Protein AF-A0A1Y2GVG6-F1 (afdb_monomer_lite)

Sequence (374 aa):
MGSELQEYDFSNELLPELIAESDQEDFDLSYYDPFLGNLCATGRFVDLPVIITPEGDRGTDVGITLIARKQLSSSSSFQQHPQPPYRMIRPRSSLMSFLSPICQVATPSTTSRMGPPDEQFLVRTRESVAILAPKKDVPTEIYRVEPDYISKMAQISTRPSNCTDVTIHAAMSPYTPNTYAFMGDRGRIALWTPTILSSGRTFDDLDDYSMVLYDSDDEGEYSTMLTGSTDSSSKVTIIRDADPTFSSDATTQDHDPWQSCTWGAHPSQLITASRKSLDLVDFRVERKATQTYLFTPRIGETIRAIQEDQALQLAPFQTYIATSHQVACIDQRYAKRPLISWAHQMDRFMPCGIKAMDLVSEGKNYCKIFLSFL

InterPro domains:
  IPR038801 TATA box-binding protein-associated factor RNA polymerase I subunit C [PTHR15319] (48-348)

Foldseek 3Di:
DDDDDDDDDPPPDPPPPVPPPDPDDPPVPQDDDLLADAQWDWDDDLNWIWIWHQDDPQSFFIWIKTWDQQPPPPDPDDDVDPDPRTDIDTQPDGQDGHPAHWRDKDAQLQPVPDDDRQQWIWTDGQVKIWIKHFQPPDDSPCPPDDSVRSNRIDGQDIDDPPPPFGFSEKEAQNPDPQWMWTAGLLRWIKIWRAPRPPDPPRCVVVVVPDPPPPPPDDDDDDDDPPPDDPDDDTDMDTQADRDPVPDPPPVPPPRDSNKYWYAALDSQWIWIDDQAFTWIFGRPDPDHTDIATQEGDDVLKTWQEKDQPSADSPQRQWIWTDILFWIFITGVVDGHDTPDIDTDPHHSSWRWYKDWHWDQDPNDIDIDIDIHTD

Structure (mmCIF, N/CA/C/O backbone):
data_AF-A0A1Y2GVG6-F1
#
_entry.id   AF-A0A1Y2GVG6-F1
#
loop_
_atom_site.group_PDB
_atom_site.id
_atom_site.type_symbol
_atom_site.label_atom_id
_atom_site.label_alt_id
_atom_site.label_comp_id
_atom_site.label_asym_id
_atom_site.label_entity_id
_atom_site.label_seq_id
_atom_site.pdbx_PDB_ins_code
_atom_site.Cartn_x
_atom_site.Cartn_y
_atom_site.Cartn_z
_atom_site.occupancy
_atom_site.B_iso_or_equiv
_atom_site.auth_seq_id
_atom_site.auth_comp_id
_atom_site.auth_asym_id
_atom_site.auth_atom_id
_atom_site.pdbx_PDB_model_num
ATOM 1 N N . MET A 1 1 ? -38.888 -25.426 -11.935 1.00 38.78 1 MET A N 1
ATOM 2 C CA . MET A 1 1 ? -39.178 -23.998 -11.705 1.00 38.78 1 MET A CA 1
ATOM 3 C C . MET A 1 1 ? -37.869 -23.370 -11.273 1.00 38.78 1 MET A C 1
ATOM 5 O O . MET A 1 1 ? -37.454 -23.594 -10.146 1.00 38.78 1 MET A O 1
ATOM 9 N N . GLY A 1 2 ? -37.144 -22.777 -12.222 1.00 33.00 2 GLY A N 1
ATOM 10 C CA . GLY A 1 2 ? -35.835 -22.177 -11.971 1.00 33.00 2 GLY A CA 1
ATOM 11 C C . GLY A 1 2 ? -36.022 -20.770 -11.425 1.00 33.00 2 GLY A C 1
ATOM 12 O O . GLY A 1 2 ? -36.696 -19.965 -12.057 1.00 33.00 2 GLY A O 1
ATOM 13 N N . SER A 1 3 ? -35.485 -20.506 -10.239 1.00 32.56 3 SER A N 1
ATOM 14 C CA . SER A 1 3 ? -35.394 -19.161 -9.681 1.00 32.56 3 SER A CA 1
ATOM 15 C C . SER A 1 3 ? -34.181 -18.466 -10.295 1.00 32.56 3 SER A C 1
ATOM 17 O O . SER A 1 3 ? -33.046 -18.840 -9.995 1.00 32.56 3 SER A O 1
ATOM 19 N N . GLU A 1 4 ? -34.422 -17.492 -11.168 1.00 32.59 4 GLU A N 1
ATOM 20 C CA . GLU A 1 4 ? -33.401 -16.546 -11.616 1.00 32.59 4 GLU A CA 1
ATOM 21 C C . GLU A 1 4 ? -32.926 -15.722 -10.413 1.00 32.59 4 GLU A C 1
ATOM 23 O O . GLU A 1 4 ? -33.711 -15.042 -9.751 1.00 32.59 4 GLU A O 1
ATOM 28 N N . LEU A 1 5 ? -31.635 -15.823 -10.102 1.00 31.42 5 LEU A N 1
ATOM 29 C CA . LEU A 1 5 ? -30.952 -14.907 -9.197 1.00 31.42 5 LEU A CA 1
ATOM 30 C C . LEU A 1 5 ? -30.752 -13.591 -9.955 1.00 31.42 5 LEU A C 1
ATOM 32 O O . LEU A 1 5 ? -29.920 -13.519 -10.854 1.00 31.42 5 LEU A O 1
ATOM 36 N N . GLN A 1 6 ? -31.529 -12.565 -9.609 1.00 30.42 6 GLN A N 1
ATOM 37 C CA . GLN A 1 6 ? -31.243 -11.193 -10.025 1.00 30.42 6 GLN A CA 1
ATOM 38 C C . GLN A 1 6 ? -29.985 -10.711 -9.291 1.00 30.42 6 GLN A C 1
ATOM 40 O O . GLN A 1 6 ? -30.012 -10.489 -8.079 1.00 30.42 6 GLN A O 1
ATOM 45 N N . GLU A 1 7 ? -28.879 -10.563 -10.022 1.00 31.97 7 GLU A N 1
ATOM 46 C CA . GLU A 1 7 ? -27.738 -9.763 -9.577 1.00 31.97 7 GLU A CA 1
ATOM 47 C C . GLU A 1 7 ? -28.185 -8.295 -9.521 1.00 31.97 7 GLU A C 1
ATOM 49 O O . GLU A 1 7 ? -28.520 -7.693 -10.539 1.00 31.97 7 GLU A O 1
ATOM 54 N N . TYR A 1 8 ? -28.249 -7.737 -8.311 1.00 35.12 8 TYR A N 1
ATOM 55 C CA . TYR A 1 8 ? -28.462 -6.307 -8.102 1.00 35.12 8 TYR A CA 1
ATOM 56 C C . TYR A 1 8 ? -27.126 -5.586 -8.284 1.00 35.12 8 TYR A C 1
ATOM 58 O O . TYR A 1 8 ? -26.219 -5.728 -7.460 1.00 35.12 8 TYR A O 1
ATOM 66 N N . ASP A 1 9 ? -27.014 -4.833 -9.374 1.00 35.97 9 ASP A N 1
ATOM 67 C CA . ASP A 1 9 ? -25.847 -4.023 -9.698 1.00 35.97 9 ASP A CA 1
ATOM 68 C C . ASP A 1 9 ? -25.916 -2.677 -8.957 1.00 35.97 9 ASP A C 1
ATOM 70 O O . ASP A 1 9 ? -26.657 -1.771 -9.333 1.00 35.97 9 ASP A O 1
ATOM 74 N N . PHE A 1 10 ? -25.184 -2.565 -7.846 1.00 38.91 10 PHE A N 1
ATOM 75 C CA . PHE A 1 10 ? -25.147 -1.362 -7.005 1.00 38.91 10 PHE A CA 1
ATOM 76 C C . PHE A 1 10 ? -24.239 -0.248 -7.562 1.00 38.91 10 PHE A C 1
ATOM 78 O O . PHE A 1 10 ? -24.146 0.810 -6.940 1.00 38.91 10 PHE A O 1
ATOM 85 N N . SER A 1 11 ? -23.548 -0.444 -8.694 1.00 42.25 11 SER A N 1
ATOM 86 C CA . SER A 1 11 ? -22.524 0.511 -9.148 1.00 42.25 11 SER A CA 1
ATOM 87 C C . SER A 1 11 ? -23.049 1.733 -9.906 1.00 42.25 11 SER A C 1
ATOM 89 O O . SER A 1 11 ? -22.262 2.641 -10.155 1.00 42.25 11 SER A O 1
ATOM 91 N N . ASN A 1 12 ? -24.337 1.797 -10.262 1.00 38.72 12 ASN A N 1
ATOM 92 C CA . ASN A 1 12 ? -24.827 2.815 -11.205 1.00 38.72 12 ASN A CA 1
ATOM 93 C C . ASN A 1 12 ? -25.691 3.943 -10.613 1.00 38.72 12 ASN A C 1
ATOM 95 O O . ASN A 1 12 ? -25.901 4.933 -11.306 1.00 38.72 12 ASN A O 1
ATOM 99 N N . GLU A 1 13 ? -26.171 3.858 -9.368 1.00 39.56 13 GLU A N 1
ATOM 100 C CA . GLU A 1 13 ? -27.186 4.818 -8.876 1.00 39.56 13 GLU A CA 1
ATOM 101 C C . GLU A 1 13 ? -26.689 5.883 -7.880 1.00 39.56 13 GLU A C 1
ATOM 103 O O . GLU A 1 13 ? -27.443 6.798 -7.574 1.00 39.56 13 GLU A O 1
ATOM 108 N N . LEU A 1 14 ? -25.441 5.837 -7.391 1.00 40.62 14 LEU A N 1
ATOM 109 C CA . LEU A 1 14 ? -24.967 6.770 -6.341 1.00 40.62 14 LEU A CA 1
ATOM 110 C C . LEU A 1 14 ? -23.803 7.695 -6.737 1.00 40.62 14 LEU A C 1
ATOM 112 O O . LEU A 1 14 ? -23.354 8.488 -5.915 1.00 40.62 14 LEU A O 1
ATOM 116 N N . LEU A 1 15 ? -23.310 7.613 -7.972 1.00 40.94 15 LEU A N 1
ATOM 117 C CA . LEU A 1 15 ? -22.188 8.427 -8.464 1.00 40.94 15 LEU A CA 1
ATOM 118 C C . LEU A 1 15 ? -22.552 9.652 -9.335 1.00 40.94 15 LEU A C 1
ATOM 120 O O . LEU A 1 15 ? -21.752 10.586 -9.330 1.00 40.94 15 LEU A O 1
ATOM 124 N N . PRO A 1 16 ? -23.700 9.743 -10.045 1.00 38.03 16 PRO A N 1
ATOM 125 C CA . PRO A 1 16 ? -23.923 10.880 -10.949 1.00 38.03 16 PRO A CA 1
ATOM 126 C C . PRO A 1 16 ? -24.260 12.215 -10.266 1.00 38.03 16 PRO A C 1
ATOM 128 O O . PRO A 1 16 ? -24.033 13.264 -10.861 1.00 38.03 16 PRO A O 1
ATOM 131 N N . GLU A 1 17 ? -24.803 12.214 -9.044 1.00 36.62 17 GLU A N 1
ATOM 132 C CA . GLU A 1 17 ? -25.329 13.450 -8.431 1.00 36.62 17 GLU A CA 1
ATOM 133 C C . GLU A 1 17 ? -24.267 14.316 -7.735 1.00 36.62 17 GLU A C 1
ATOM 135 O O . GLU A 1 17 ? -24.494 15.502 -7.532 1.00 36.62 17 GLU A O 1
ATOM 140 N N . LEU A 1 18 ? -23.076 13.783 -7.443 1.00 41.62 18 LEU A N 1
ATOM 141 C CA . LEU A 1 18 ? -21.978 14.561 -6.840 1.00 41.62 18 LEU A CA 1
ATOM 142 C C . LEU A 1 18 ? -21.190 15.414 -7.851 1.00 41.62 18 LEU A C 1
ATOM 144 O O . LEU A 1 18 ? -20.361 16.219 -7.444 1.00 41.62 18 LEU A O 1
ATOM 148 N N . ILE A 1 19 ? -21.436 15.244 -9.154 1.00 45.59 19 ILE A N 1
ATOM 149 C CA . ILE A 1 19 ? -20.670 15.901 -10.231 1.00 45.59 19 ILE A CA 1
ATOM 150 C C . ILE A 1 19 ? -21.480 17.035 -10.894 1.00 45.59 19 ILE A C 1
ATOM 152 O O . ILE A 1 19 ? -20.934 17.843 -11.638 1.00 45.59 19 ILE A O 1
ATOM 156 N N . ALA A 1 20 ? -22.786 17.131 -10.630 1.00 42.53 20 ALA A N 1
ATOM 157 C CA . ALA A 1 20 ? -23.684 17.964 -11.429 1.00 42.53 20 ALA A CA 1
ATOM 158 C C . ALA A 1 20 ? -23.773 19.452 -11.023 1.00 42.53 20 ALA A C 1
ATOM 160 O O . ALA A 1 20 ? -24.366 20.219 -11.776 1.00 42.53 20 ALA A O 1
ATOM 161 N N . GLU A 1 21 ? -23.205 19.883 -9.890 1.00 40.84 21 GLU A N 1
ATOM 162 C CA . GLU A 1 21 ? -23.437 21.248 -9.366 1.00 40.84 21 GLU A CA 1
ATOM 163 C C . GLU A 1 21 ? -22.173 22.055 -9.014 1.00 40.84 21 GLU A C 1
ATOM 165 O O . GLU A 1 21 ? -22.282 23.133 -8.434 1.00 40.84 21 GLU A O 1
ATOM 170 N N . SER A 1 22 ? -20.971 21.605 -9.390 1.00 40.88 22 SER A N 1
ATOM 171 C CA . SER A 1 22 ? -19.781 22.462 -9.295 1.00 40.88 22 SER A CA 1
ATOM 172 C C . SER A 1 22 ? -19.598 23.258 -10.587 1.00 40.88 22 SER A C 1
ATOM 174 O O . SER A 1 22 ? -19.246 22.690 -11.624 1.00 40.88 22 SER A O 1
ATOM 176 N N . ASP A 1 23 ? -19.837 24.568 -10.526 1.00 43.12 23 ASP A N 1
ATOM 177 C CA . ASP A 1 23 ? -19.546 25.500 -11.613 1.00 43.12 23 ASP A CA 1
ATOM 178 C C . ASP A 1 23 ? -18.099 25.319 -12.113 1.00 43.12 23 ASP A C 1
ATOM 180 O O . ASP A 1 23 ? -17.132 25.450 -11.367 1.00 43.12 23 ASP A O 1
ATOM 184 N N . GLN A 1 24 ? -18.011 24.968 -13.397 1.00 45.19 24 GLN A N 1
ATOM 185 C CA . GLN A 1 24 ? -16.853 24.822 -14.282 1.00 45.19 24 GLN A CA 1
ATOM 186 C C . GLN A 1 24 ? -15.631 25.703 -13.945 1.00 45.19 24 GLN A C 1
ATOM 188 O O . GLN A 1 24 ? -15.413 26.751 -14.552 1.00 45.19 24 GLN A O 1
ATOM 193 N N . GLU A 1 25 ? -14.747 25.211 -13.082 1.00 46.72 25 GLU A N 1
ATOM 194 C CA . GLU A 1 25 ? -13.318 25.256 -13.393 1.00 46.72 25 GLU A CA 1
ATOM 195 C C . GLU A 1 25 ? -13.016 23.999 -14.211 1.00 46.72 25 GLU A C 1
ATOM 197 O O . GLU A 1 25 ? -13.481 22.914 -13.856 1.00 46.72 25 GLU A O 1
ATOM 202 N N . ASP A 1 26 ? -12.310 24.146 -15.336 1.00 45.06 26 ASP A N 1
ATOM 203 C CA . ASP A 1 26 ? -11.861 23.046 -16.194 1.00 45.06 26 ASP A CA 1
ATOM 204 C C . ASP A 1 26 ? -11.001 22.072 -15.370 1.00 45.06 26 ASP A C 1
ATOM 206 O O . ASP A 1 26 ? -9.771 22.151 -15.354 1.00 45.06 26 ASP A O 1
ATOM 210 N N . PHE A 1 27 ? -11.644 21.153 -14.647 1.00 47.94 27 PHE A N 1
ATOM 211 C CA . PHE A 1 27 ? -10.975 20.006 -14.067 1.00 47.94 27 PHE A CA 1
ATOM 212 C C . PHE A 1 27 ? -10.395 19.243 -15.245 1.00 47.94 27 PHE A C 1
ATOM 214 O O . PHE A 1 27 ? -11.125 18.686 -16.067 1.00 47.94 27 PHE A O 1
ATOM 221 N N . ASP A 1 28 ? -9.071 19.273 -15.351 1.00 49.34 28 ASP A N 1
ATOM 222 C CA . ASP A 1 28 ? -8.348 18.529 -16.359 1.00 49.34 28 ASP A CA 1
ATOM 223 C C . ASP A 1 28 ? -8.524 17.034 -16.064 1.00 49.34 28 ASP A C 1
ATOM 225 O O . ASP A 1 28 ? -7.720 16.403 -15.377 1.00 49.34 28 ASP A O 1
ATOM 229 N N . LEU A 1 29 ? -9.615 16.461 -16.584 1.00 52.72 29 LEU A N 1
ATOM 230 C CA . LEU A 1 29 ? -9.950 15.036 -16.518 1.00 52.72 29 LEU A CA 1
ATOM 231 C C . LEU A 1 29 ? -8.842 14.154 -17.126 1.00 52.72 29 LEU A C 1
ATOM 233 O O . LEU A 1 29 ? -8.931 12.930 -17.070 1.00 52.72 29 LEU A O 1
ATOM 237 N N . SER A 1 30 ? -7.802 14.750 -17.721 1.00 57.75 30 SER A N 1
ATOM 238 C CA . SER A 1 30 ? -6.638 14.039 -18.235 1.00 57.75 30 SER A CA 1
ATOM 239 C C . SER A 1 30 ? -5.553 13.761 -17.186 1.00 57.75 30 SER A C 1
ATOM 241 O O . SER A 1 30 ? -4.649 12.965 -17.462 1.00 57.75 30 SER A O 1
ATOM 243 N N . TYR A 1 31 ? -5.631 14.350 -15.984 1.00 70.25 31 TYR A N 1
ATOM 244 C CA . TYR A 1 31 ? -4.566 14.236 -14.986 1.00 70.25 31 TYR A CA 1
ATOM 245 C C . TYR A 1 31 ? -4.883 13.239 -13.860 1.00 70.25 31 TYR A C 1
ATOM 247 O O . TYR A 1 31 ? -5.620 13.520 -12.918 1.00 70.25 31 TYR A O 1
ATOM 255 N N . TYR A 1 32 ? -4.257 12.062 -13.929 1.00 75.94 32 TYR A N 1
ATOM 256 C CA . TYR A 1 32 ? -4.204 11.109 -12.818 1.00 75.94 32 TYR A CA 1
ATOM 257 C C . TYR A 1 32 ? -3.164 11.560 -11.785 1.00 75.94 32 TYR A C 1
ATOM 259 O O . TYR A 1 32 ? -1.995 11.719 -12.137 1.00 75.94 32 TYR A O 1
ATOM 267 N N . ASP A 1 33 ? -3.563 11.702 -10.516 1.00 82.94 33 ASP A N 1
ATOM 268 C CA . ASP A 1 33 ? -2.633 11.978 -9.418 1.00 82.94 33 ASP A CA 1
ATOM 269 C C . ASP A 1 33 ? -2.013 10.665 -8.879 1.00 82.94 33 ASP A C 1
ATOM 271 O O . ASP A 1 33 ? -2.676 9.908 -8.163 1.00 82.94 33 ASP A O 1
ATOM 275 N N . PRO A 1 34 ? -0.728 10.383 -9.166 1.00 75.94 34 PRO A N 1
ATOM 276 C CA . PRO A 1 34 ? -0.035 9.176 -8.709 1.00 75.94 34 PRO A CA 1
ATOM 277 C C . PRO A 1 34 ? 0.204 9.144 -7.194 1.00 75.94 34 PRO A C 1
ATOM 279 O O . PRO A 1 34 ? 0.596 8.103 -6.664 1.00 75.94 34 PRO A O 1
ATOM 282 N N . PHE A 1 35 ? -0.009 10.264 -6.498 1.00 84.00 35 PHE A N 1
ATOM 283 C CA . PHE A 1 35 ? 0.061 10.350 -5.046 1.00 84.00 35 PHE A CA 1
ATOM 284 C C . PHE A 1 35 ? -1.248 9.940 -4.376 1.00 84.00 35 PHE A C 1
ATOM 286 O O . PHE A 1 35 ? -1.257 9.834 -3.150 1.00 84.00 35 PHE A O 1
ATOM 293 N N . LEU A 1 36 ? -2.334 9.697 -5.117 1.00 88.06 36 LEU A N 1
ATOM 294 C CA . LEU A 1 36 ? -3.570 9.149 -4.564 1.00 88.06 36 LEU A CA 1
ATOM 295 C C . LEU A 1 36 ? -3.494 7.618 -4.514 1.00 88.06 36 LEU A C 1
ATOM 297 O O . LEU A 1 36 ? -3.334 6.931 -5.522 1.00 88.06 36 LEU A O 1
ATOM 301 N N . GLY A 1 37 ? -3.595 7.082 -3.301 1.00 87.38 37 GLY A N 1
ATOM 302 C CA . GLY A 1 37 ? -3.792 5.664 -3.032 1.00 87.38 37 GLY A CA 1
ATOM 303 C C . GLY A 1 37 ? -5.271 5.334 -2.826 1.00 87.38 37 GLY A C 1
ATOM 304 O O . GLY A 1 37 ? -6.165 6.071 -3.235 1.00 87.38 37 GLY A O 1
ATOM 305 N N . ASN A 1 38 ? -5.543 4.219 -2.146 1.00 89.06 38 ASN A N 1
ATOM 306 C CA . ASN A 1 38 ? -6.912 3.852 -1.789 1.00 89.06 38 ASN A CA 1
ATOM 307 C C . ASN A 1 38 ? -7.476 4.868 -0.797 1.00 89.06 38 ASN A C 1
ATOM 309 O O . ASN A 1 38 ? -6.987 4.951 0.323 1.00 89.06 38 ASN A O 1
ATOM 313 N N . LEU A 1 39 ? -8.502 5.619 -1.186 1.00 92.25 39 LEU A N 1
ATOM 314 C CA . LEU A 1 39 ? -9.173 6.551 -0.278 1.00 92.25 39 LEU A CA 1
ATOM 315 C C . LEU A 1 39 ? -10.133 5.830 0.672 1.00 92.25 39 LEU A C 1
ATOM 317 O O . LEU A 1 39 ? -10.385 6.304 1.764 1.00 92.25 39 LEU A O 1
ATOM 321 N N . CYS A 1 40 ? -10.629 4.654 0.303 1.00 91.62 40 CYS A N 1
ATOM 322 C CA . CYS A 1 40 ? -11.522 3.874 1.146 1.00 91.62 40 CYS A CA 1
ATOM 323 C C . CYS A 1 40 ? -10.827 2.612 1.652 1.00 91.62 40 CYS A C 1
ATOM 325 O O . CYS A 1 40 ? -10.186 1.892 0.880 1.00 91.62 40 CYS A O 1
ATOM 327 N N . ALA A 1 41 ? -11.002 2.311 2.936 1.00 89.31 41 ALA A N 1
ATOM 328 C CA . ALA A 1 41 ? -10.571 1.049 3.512 1.00 89.31 41 ALA A CA 1
ATOM 329 C C . ALA A 1 41 ? -11.680 0.424 4.358 1.00 89.31 41 ALA A C 1
ATOM 331 O O . ALA A 1 41 ? -12.430 1.106 5.056 1.00 89.31 41 ALA A O 1
ATOM 332 N N . THR A 1 42 ? -11.759 -0.902 4.316 1.00 86.88 42 THR A N 1
ATOM 333 C CA . THR A 1 42 ? -12.629 -1.685 5.194 1.00 86.88 42 THR A CA 1
ATOM 334 C C . THR A 1 42 ? -11.794 -2.319 6.293 1.00 86.88 42 THR A C 1
ATOM 336 O O . THR A 1 42 ? -10.736 -2.892 6.013 1.00 86.88 42 THR A O 1
ATOM 339 N N . GLY A 1 43 ? -12.276 -2.263 7.527 1.00 83.12 43 GLY A N 1
ATOM 340 C CA . GLY A 1 43 ? -11.593 -2.840 8.679 1.00 83.12 43 GLY A CA 1
ATOM 341 C C . GLY A 1 43 ? -12.561 -3.386 9.715 1.00 83.12 43 GLY A C 1
ATOM 342 O O . GLY A 1 43 ? -13.740 -3.614 9.430 1.00 83.12 43 GLY A O 1
ATOM 343 N N . ARG A 1 44 ? -12.051 -3.603 10.926 1.00 79.56 44 ARG A N 1
ATOM 344 C CA . ARG A 1 44 ? -12.857 -3.981 12.087 1.00 79.56 44 ARG A CA 1
ATOM 345 C C . ARG A 1 44 ? -12.498 -3.132 13.297 1.00 79.56 44 ARG A C 1
ATOM 347 O O . ARG A 1 44 ? -11.347 -2.742 13.449 1.00 79.56 44 ARG A O 1
ATOM 354 N N . PHE A 1 45 ? -13.495 -2.890 14.135 1.00 74.94 45 PHE A N 1
ATOM 355 C CA . PHE A 1 45 ? -13.388 -2.165 15.394 1.00 74.94 45 PHE A CA 1
ATOM 356 C C . PHE A 1 45 ? -14.242 -2.897 16.429 1.00 74.94 45 PHE A C 1
ATOM 358 O O . PHE A 1 45 ? -15.457 -2.962 16.257 1.00 74.94 45 PHE A O 1
ATOM 365 N N . VAL A 1 46 ? -13.630 -3.528 17.433 1.00 72.62 46 VAL A N 1
ATOM 366 C CA . VAL A 1 46 ? -14.301 -4.400 18.416 1.00 72.62 46 VAL A CA 1
ATOM 367 C C . VAL A 1 46 ? -15.249 -5.385 17.723 1.00 72.62 46 VAL A C 1
ATOM 369 O O . VAL A 1 46 ? -16.454 -5.414 17.958 1.00 72.62 46 VAL A O 1
ATOM 372 N N . ASP A 1 47 ? -14.703 -6.126 16.754 1.00 72.69 47 ASP A N 1
ATOM 373 C CA . ASP A 1 47 ? -15.413 -7.076 15.881 1.00 72.69 47 ASP A CA 1
ATOM 374 C C . ASP A 1 47 ? -16.494 -6.501 14.946 1.00 72.69 47 ASP A C 1
ATOM 376 O O . ASP A 1 47 ? -17.054 -7.234 14.122 1.00 72.69 47 ASP A O 1
ATOM 380 N N . LEU A 1 48 ? -16.755 -5.194 14.981 1.00 77.62 48 LEU A N 1
ATOM 381 C CA . LEU A 1 48 ? -17.695 -4.544 14.075 1.00 77.62 48 LEU A CA 1
ATOM 382 C C . LEU A 1 48 ? -16.997 -4.167 12.771 1.00 77.62 48 LEU A C 1
ATOM 384 O O . LEU A 1 48 ? -15.959 -3.507 12.807 1.00 77.62 48 LEU A O 1
ATOM 388 N N . PRO A 1 49 ? -17.547 -4.539 11.605 1.00 83.12 49 PRO A N 1
ATOM 389 C CA . PRO A 1 49 ? -17.000 -4.087 10.342 1.00 83.12 49 PRO A CA 1
ATOM 390 C C . PRO A 1 49 ? -17.193 -2.576 10.194 1.00 83.12 49 PRO A C 1
ATOM 392 O O . PRO A 1 49 ? -18.279 -2.048 10.446 1.00 83.12 49 PRO A O 1
ATOM 395 N N . VAL A 1 50 ? -16.138 -1.893 9.762 1.00 86.19 50 VAL A N 1
ATOM 396 C CA . VAL A 1 50 ? -16.132 -0.446 9.522 1.00 86.19 50 VAL A CA 1
ATOM 397 C C . VAL A 1 50 ? -15.669 -0.131 8.109 1.00 86.19 50 VAL A C 1
ATOM 399 O O . VAL A 1 50 ? -14.856 -0.860 7.536 1.00 86.19 50 VAL A O 1
ATOM 402 N N . ILE A 1 51 ? -16.180 0.969 7.568 1.00 90.25 51 ILE A N 1
ATOM 403 C CA . ILE A 1 51 ? -15.675 1.622 6.361 1.00 90.25 51 ILE A CA 1
ATOM 404 C C . ILE A 1 51 ? -15.078 2.954 6.786 1.00 90.25 51 ILE A C 1
ATOM 406 O O . ILE A 1 51 ? -15.714 3.690 7.537 1.00 90.25 51 ILE A O 1
ATOM 410 N N . ILE A 1 52 ? -13.884 3.256 6.295 1.00 90.88 52 ILE A N 1
ATOM 411 C CA . ILE A 1 52 ? -13.191 4.514 6.548 1.00 90.88 52 ILE A CA 1
ATOM 412 C C . ILE A 1 52 ? -13.020 5.238 5.223 1.00 90.88 52 ILE A C 1
ATOM 414 O O . ILE A 1 52 ? -12.524 4.641 4.265 1.00 90.88 52 ILE A O 1
ATOM 418 N N . THR A 1 53 ? -13.436 6.499 5.180 1.00 93.69 53 THR A N 1
ATOM 419 C CA . THR A 1 53 ? -13.425 7.344 3.981 1.00 93.69 53 THR A CA 1
ATOM 420 C C . THR A 1 53 ? -13.026 8.776 4.331 1.00 93.69 53 THR A C 1
ATOM 422 O O . THR A 1 53 ? -13.299 9.211 5.449 1.00 93.69 53 THR A O 1
ATOM 425 N N . PRO A 1 54 ? -12.435 9.537 3.397 1.00 93.94 54 PRO A N 1
ATOM 426 C CA . PRO A 1 54 ? -12.347 10.977 3.511 1.00 93.94 54 PRO A CA 1
ATOM 427 C C . PRO A 1 54 ? -13.753 11.577 3.496 1.00 93.94 54 PRO A C 1
ATOM 429 O O . PRO A 1 54 ? -14.633 11.096 2.781 1.00 93.94 54 PRO A O 1
ATOM 432 N N . GLU A 1 55 ? -13.947 12.622 4.280 1.00 91.44 55 GLU A N 1
ATOM 433 C CA . GLU A 1 55 ? -15.154 13.434 4.366 1.00 91.44 55 GLU A CA 1
ATOM 434 C C . GLU A 1 55 ? -14.781 14.925 4.285 1.00 91.44 55 GLU A C 1
ATOM 436 O O . GLU A 1 55 ? -13.600 15.299 4.272 1.00 91.44 55 GLU A O 1
ATOM 441 N N . GLY A 1 56 ? -15.811 15.768 4.203 1.00 88.69 56 GLY A N 1
ATOM 442 C CA . GLY A 1 56 ? -15.683 17.211 4.025 1.00 88.69 56 GLY A CA 1
ATOM 443 C C . GLY A 1 56 ? -15.367 17.611 2.583 1.00 88.69 56 GLY A C 1
ATOM 444 O O . GLY A 1 56 ? -14.872 16.815 1.784 1.00 88.69 56 GLY A O 1
ATOM 445 N N . ASP A 1 57 ? -15.623 18.877 2.255 1.00 87.31 57 ASP A N 1
ATOM 446 C CA . ASP A 1 57 ? -15.497 19.408 0.886 1.00 87.31 57 ASP A CA 1
ATOM 447 C C . ASP A 1 57 ? -14.069 19.304 0.334 1.00 87.31 57 ASP A C 1
ATOM 449 O O . ASP A 1 57 ? -13.848 19.234 -0.872 1.00 87.31 57 ASP A O 1
ATOM 453 N N . ARG A 1 58 ? -13.077 19.275 1.231 1.00 89.75 58 ARG A N 1
ATOM 454 C CA . ARG A 1 58 ? -11.652 19.173 0.889 1.00 89.75 58 ARG A CA 1
ATOM 455 C C . ARG A 1 58 ? -11.091 17.755 1.020 1.00 89.75 58 ARG A C 1
ATOM 457 O O . ARG A 1 58 ? -9.895 17.567 0.804 1.00 89.75 58 ARG A O 1
ATOM 464 N N . GLY A 1 59 ? -11.904 16.774 1.423 1.00 92.44 59 GLY A N 1
ATOM 465 C CA . GLY A 1 59 ? -11.435 15.418 1.728 1.00 92.44 59 GLY A CA 1
ATOM 466 C C . GLY A 1 59 ? -10.385 15.383 2.846 1.00 92.44 59 GLY A C 1
ATOM 467 O O . GLY A 1 59 ? -9.491 14.537 2.837 1.00 92.44 59 GLY A O 1
ATOM 468 N N . THR A 1 60 ? -10.428 16.354 3.759 1.00 93.25 60 THR A N 1
ATOM 469 C CA . THR A 1 60 ? -9.484 16.512 4.874 1.00 93.25 60 THR A CA 1
ATOM 470 C C . THR A 1 60 ? -9.929 15.779 6.126 1.00 93.25 60 THR A C 1
ATOM 472 O O . THR A 1 60 ? -9.114 15.575 7.022 1.00 93.25 60 THR A O 1
ATOM 475 N N . ASP A 1 61 ? -11.197 15.391 6.206 1.00 91.62 61 ASP A N 1
ATOM 476 C CA . ASP A 1 61 ? -11.772 14.809 7.409 1.00 91.62 61 ASP A CA 1
ATOM 477 C C . ASP A 1 61 ? -11.834 13.290 7.295 1.00 91.62 61 ASP A C 1
ATOM 479 O O . ASP A 1 61 ? -12.006 12.746 6.210 1.00 91.62 61 ASP A O 1
ATOM 483 N N . VAL A 1 62 ? -11.703 12.576 8.411 1.00 90.69 62 VAL A N 1
ATOM 484 C CA . VAL A 1 62 ? -11.876 11.119 8.436 1.00 90.69 62 VAL A CA 1
ATOM 485 C C . VAL A 1 62 ? -13.284 10.771 8.896 1.00 90.69 62 VAL A C 1
ATOM 487 O O . VAL A 1 62 ? -13.649 10.991 10.055 1.00 90.69 62 VAL A O 1
ATOM 490 N N . GLY A 1 63 ? -14.033 10.150 7.991 1.00 90.69 63 GLY A N 1
ATOM 491 C CA . GLY A 1 63 ? -15.303 9.494 8.258 1.00 90.69 63 GLY A CA 1
ATOM 492 C C . GLY A 1 63 ? -15.128 8.019 8.589 1.00 90.69 63 GLY A C 1
ATOM 493 O O . GLY A 1 63 ? -14.377 7.304 7.922 1.00 90.69 63 GLY A O 1
ATOM 494 N N . ILE A 1 64 ? -15.864 7.534 9.592 1.00 87.31 64 ILE A N 1
ATOM 495 C CA . ILE A 1 64 ? -15.973 6.101 9.899 1.00 87.31 64 ILE A CA 1
ATOM 496 C C . ILE A 1 64 ? -17.442 5.709 9.924 1.00 87.31 64 ILE A C 1
ATOM 498 O O . ILE A 1 64 ? -18.220 6.177 10.751 1.00 87.31 64 ILE A O 1
ATOM 502 N N . THR A 1 65 ? -17.821 4.796 9.037 1.00 86.56 65 THR A N 1
ATOM 503 C CA . THR A 1 65 ? -19.163 4.219 8.987 1.00 86.56 65 THR A CA 1
ATOM 504 C C . THR A 1 65 ? -19.141 2.808 9.564 1.00 86.56 65 THR A C 1
ATOM 506 O O . THR A 1 65 ? -18.449 1.931 9.045 1.00 86.56 65 THR A O 1
ATOM 509 N N . LEU A 1 66 ? -19.942 2.555 10.602 1.00 83.06 66 LEU A N 1
ATOM 510 C CA . LEU A 1 66 ? -20.152 1.205 11.129 1.00 83.06 66 LEU A CA 1
ATOM 511 C C . LEU A 1 66 ? -21.126 0.440 10.243 1.00 83.06 66 LEU A C 1
ATOM 513 O O . LEU A 1 66 ? -22.216 0.927 9.923 1.00 83.06 66 LEU A O 1
ATOM 517 N N . ILE A 1 67 ? -20.777 -0.804 9.934 1.00 81.44 67 ILE A N 1
ATOM 518 C CA . ILE A 1 67 ? -21.664 -1.753 9.275 1.00 81.44 67 ILE A CA 1
ATOM 519 C C . ILE A 1 67 ? -22.241 -2.680 10.349 1.00 81.44 67 ILE A C 1
ATOM 521 O O . ILE A 1 67 ? -21.676 -3.721 10.685 1.00 81.44 67 ILE A O 1
ATOM 525 N N . ALA A 1 68 ? -23.399 -2.325 10.904 1.00 74.56 68 ALA A N 1
ATOM 526 C CA . ALA A 1 68 ? -24.088 -3.210 11.834 1.00 74.56 68 ALA A CA 1
ATOM 527 C C . ALA A 1 68 ? -24.848 -4.284 11.046 1.00 74.56 68 ALA A C 1
ATOM 529 O O . ALA A 1 68 ? -25.786 -3.976 10.304 1.00 74.56 68 ALA A O 1
ATOM 530 N N . ARG A 1 69 ? -24.481 -5.560 11.219 1.00 64.50 69 ARG A N 1
ATOM 531 C CA . ARG A 1 69 ? -25.295 -6.675 10.721 1.00 64.50 69 ARG A CA 1
ATOM 532 C C . ARG A 1 69 ? -26.522 -6.793 11.612 1.00 64.50 69 ARG A C 1
ATOM 534 O O . ARG A 1 69 ? -26.409 -7.114 12.793 1.00 64.50 69 ARG A O 1
ATOM 541 N N . LYS A 1 70 ? -27.706 -6.549 11.057 1.00 61.06 70 LYS A N 1
ATOM 542 C CA . LYS A 1 70 ? -28.951 -6.852 11.753 1.00 61.06 70 LYS A CA 1
ATOM 543 C C . LYS A 1 70 ? -29.002 -8.373 11.875 1.00 61.06 70 LYS A C 1
ATOM 545 O O . LYS A 1 70 ? -29.099 -9.066 10.862 1.00 61.06 70 LYS A O 1
ATOM 550 N N . GLN A 1 71 ? -28.889 -8.911 13.093 1.00 53.50 71 GLN A N 1
ATOM 551 C CA . GLN A 1 71 ? -29.289 -10.296 13.319 1.00 53.50 71 GLN A CA 1
ATOM 552 C C . GLN A 1 71 ? -30.768 -10.369 12.944 1.00 53.50 71 GLN A C 1
ATOM 554 O O . GLN A 1 71 ? -31.628 -9.847 13.653 1.00 53.50 71 GLN A O 1
ATOM 559 N N . LEU A 1 72 ? -31.056 -10.951 11.781 1.00 51.00 72 LEU A N 1
ATOM 560 C CA . LEU A 1 72 ? -32.399 -11.390 11.459 1.00 51.00 72 LEU A CA 1
ATOM 561 C C . LEU A 1 72 ? -32.683 -12.510 12.455 1.00 51.00 72 LEU A C 1
ATOM 563 O O . LEU A 1 72 ? -32.235 -13.641 12.269 1.00 51.00 72 LEU A O 1
ATOM 567 N N . SER A 1 73 ? -33.353 -12.184 13.560 1.00 51.28 73 SER A N 1
ATOM 568 C CA . SER A 1 73 ? -34.017 -13.211 14.343 1.00 51.28 73 SER A CA 1
ATOM 569 C C . SER A 1 73 ? -34.924 -13.949 13.368 1.00 51.28 73 SER A C 1
ATOM 571 O O . SER A 1 73 ? -35.689 -13.335 12.625 1.00 51.28 73 SER A O 1
ATOM 573 N N . SER A 1 74 ? -34.764 -15.264 13.297 1.00 45.78 74 SER A N 1
ATOM 574 C CA . SER A 1 74 ? -35.563 -16.153 12.468 1.00 45.78 74 SER A CA 1
ATOM 575 C C . SER A 1 74 ? -37.003 -16.187 12.988 1.00 45.78 74 SER A C 1
ATOM 577 O O . SER A 1 74 ? -37.447 -17.179 13.558 1.00 45.78 74 SER A O 1
ATOM 579 N N . SER A 1 75 ? -37.746 -15.090 12.843 1.00 45.50 75 SER A N 1
ATOM 580 C CA . SER A 1 75 ? -39.190 -15.096 13.020 1.00 45.50 75 SER A CA 1
ATOM 581 C C . SER A 1 75 ? -39.830 -15.456 11.683 1.00 45.50 75 SER A C 1
ATOM 583 O O . SER A 1 75 ? -39.632 -14.811 10.656 1.00 45.50 75 SER A O 1
ATOM 585 N N . SER A 1 76 ? -40.567 -16.562 11.692 1.00 43.72 76 SER A N 1
ATOM 586 C CA . SER A 1 76 ? -41.293 -17.123 10.556 1.00 43.72 76 SER A CA 1
ATOM 587 C C . SER A 1 76 ? -42.540 -16.298 10.216 1.00 43.72 76 SER A C 1
ATOM 589 O O . SER A 1 76 ? -43.662 -16.806 10.254 1.00 43.72 76 SER A O 1
ATOM 591 N N . SER A 1 77 ? -42.381 -15.012 9.923 1.00 45.75 77 SER A N 1
ATOM 592 C CA . SER A 1 77 ? -43.471 -14.168 9.447 1.00 45.75 77 SER A CA 1
ATOM 593 C C . SER A 1 77 ? -43.073 -13.504 8.138 1.00 45.75 77 SER A C 1
ATOM 595 O O . SER A 1 77 ? -42.058 -12.822 8.039 1.00 45.75 77 SER A O 1
ATOM 597 N N . PHE A 1 78 ? -43.893 -13.749 7.116 1.00 47.06 78 PHE A N 1
ATOM 598 C CA . PHE A 1 78 ? -43.859 -13.098 5.812 1.00 47.06 78 PHE A CA 1
ATOM 599 C C . PHE A 1 78 ? -43.748 -11.573 5.979 1.00 47.06 78 PHE A C 1
ATOM 601 O O . PHE A 1 78 ? -44.749 -10.892 6.194 1.00 47.06 78 PHE A O 1
ATOM 608 N N . GLN A 1 79 ? -42.536 -11.026 5.886 1.00 45.69 79 GLN A N 1
ATOM 609 C CA . GLN A 1 79 ? -42.336 -9.592 5.709 1.00 45.69 79 GLN A CA 1
ATOM 610 C C . GLN A 1 79 ? -42.419 -9.295 4.212 1.00 45.69 79 GLN A C 1
ATOM 612 O O . GLN A 1 79 ? -41.596 -9.766 3.433 1.00 45.69 79 GLN A O 1
ATOM 617 N N . GLN A 1 80 ? -43.431 -8.519 3.814 1.00 48.59 80 GLN A N 1
ATOM 618 C CA . GLN A 1 80 ? -43.676 -8.117 2.421 1.00 48.59 80 GLN A CA 1
ATOM 619 C C . GLN A 1 80 ? -42.592 -7.190 1.842 1.00 48.59 80 GLN A C 1
ATOM 621 O O . GLN A 1 80 ? -42.595 -6.936 0.643 1.00 48.59 80 GLN A O 1
ATOM 626 N N . HIS A 1 81 ? -41.634 -6.741 2.658 1.00 50.03 81 HIS A N 1
ATOM 627 C CA . HIS A 1 81 ? -40.449 -6.022 2.207 1.00 50.03 81 HIS A CA 1
ATOM 628 C C . HIS A 1 81 ? -39.212 -6.562 2.934 1.00 50.03 81 HIS A C 1
ATOM 630 O O . HIS A 1 81 ? -39.138 -6.423 4.160 1.00 50.03 81 HIS A O 1
ATOM 636 N N . PRO A 1 82 ? -38.240 -7.173 2.230 1.00 50.09 82 PRO A N 1
ATOM 637 C CA . PRO A 1 82 ? -36.973 -7.541 2.842 1.00 50.09 82 PRO A CA 1
ATOM 638 C C . PRO A 1 82 ? -36.274 -6.257 3.290 1.00 50.09 82 PRO A C 1
ATOM 640 O O . PRO A 1 82 ? -35.834 -5.456 2.468 1.00 50.09 82 PRO A O 1
ATOM 643 N N . GLN A 1 83 ? -36.199 -6.020 4.601 1.00 52.62 83 GLN A N 1
ATOM 644 C CA . GLN A 1 83 ? -35.330 -4.959 5.097 1.00 52.62 83 GLN A CA 1
ATOM 645 C C . GLN A 1 83 ? -33.875 -5.353 4.832 1.00 52.62 83 GLN A C 1
ATOM 647 O O . GLN A 1 83 ? -33.529 -6.522 5.039 1.00 52.62 83 GLN A O 1
ATOM 652 N N . PRO A 1 84 ? -33.013 -4.411 4.406 1.00 54.09 84 PRO A N 1
ATOM 653 C CA . PRO A 1 84 ? -31.613 -4.717 4.181 1.00 54.09 84 PRO A CA 1
ATOM 654 C C . PRO A 1 84 ? -31.010 -5.316 5.466 1.00 54.09 84 PRO A C 1
ATOM 656 O O . PRO A 1 84 ? -31.257 -4.805 6.565 1.00 54.09 84 PRO A O 1
ATOM 659 N N . PRO A 1 85 ? -30.227 -6.405 5.366 1.00 58.56 85 PRO A N 1
ATOM 660 C CA . PRO A 1 85 ? -29.663 -7.104 6.525 1.00 58.56 85 PRO A CA 1
ATOM 661 C C . PRO A 1 85 ? -28.596 -6.291 7.276 1.00 58.56 85 PRO A C 1
ATOM 663 O O . PRO A 1 85 ? -28.027 -6.770 8.258 1.00 58.56 85 PRO A O 1
ATOM 666 N N . TYR A 1 86 ? -28.331 -5.060 6.841 1.00 59.12 86 TYR A N 1
ATOM 667 C CA . TYR A 1 86 ? -27.331 -4.170 7.402 1.00 59.12 86 TYR A CA 1
ATOM 668 C C . TYR A 1 86 ? -27.938 -2.799 7.681 1.00 59.12 86 TYR A C 1
ATOM 670 O O . TYR A 1 86 ? -28.705 -2.269 6.877 1.00 59.12 86 TYR A O 1
ATOM 678 N N . ARG A 1 87 ? -27.571 -2.215 8.821 1.00 66.75 87 ARG A N 1
ATOM 679 C CA . ARG A 1 87 ? -27.817 -0.807 9.126 1.00 66.75 87 ARG A CA 1
ATOM 680 C C . ARG A 1 87 ? -26.470 -0.099 9.137 1.00 66.75 87 ARG A C 1
ATOM 682 O O . ARG A 1 87 ? -25.609 -0.445 9.941 1.00 66.75 87 ARG A O 1
ATOM 689 N N . MET A 1 88 ? -26.303 0.882 8.256 1.00 65.25 88 MET A N 1
ATOM 690 C CA . MET A 1 88 ? -25.169 1.797 8.343 1.00 65.25 88 MET A CA 1
ATOM 691 C C . MET A 1 88 ? -25.432 2.776 9.481 1.00 65.25 88 MET A C 1
ATOM 693 O O . MET A 1 88 ? -26.488 3.411 9.529 1.00 65.25 88 MET A O 1
ATOM 697 N N . ILE A 1 89 ? -24.495 2.859 10.417 1.00 71.88 89 ILE A N 1
ATOM 698 C CA . ILE A 1 89 ? -24.534 3.834 11.503 1.00 71.88 89 ILE A CA 1
ATOM 699 C C . ILE A 1 89 ? -23.358 4.773 11.268 1.00 71.88 89 ILE A C 1
ATOM 701 O O . ILE A 1 89 ? -22.203 4.360 11.368 1.00 71.88 89 ILE A O 1
ATOM 705 N N . ARG A 1 90 ? -23.670 6.021 10.913 1.00 67.31 90 ARG A N 1
ATOM 706 C CA . ARG A 1 90 ? -22.684 7.097 10.821 1.00 67.31 90 ARG A CA 1
ATOM 707 C C . ARG A 1 90 ? -22.701 7.911 12.116 1.00 67.31 90 ARG A C 1
ATOM 709 O O . ARG A 1 90 ? -23.785 8.344 12.523 1.00 67.31 90 ARG A O 1
ATOM 716 N N . PRO A 1 91 ? -21.547 8.113 12.769 1.00 66.44 91 PRO A N 1
ATOM 717 C CA . PRO A 1 91 ? -21.382 9.172 13.754 1.00 66.44 91 PRO A CA 1
ATOM 718 C C . PRO A 1 91 ? -21.746 10.521 13.128 1.00 66.44 91 PRO A C 1
ATOM 720 O O . PRO A 1 91 ? -21.627 10.705 11.920 1.00 66.44 91 PRO A O 1
ATOM 723 N N . ARG A 1 92 ? -22.221 11.463 13.945 1.00 58.03 92 ARG A N 1
ATOM 724 C CA . ARG A 1 92 ? -22.643 12.791 13.470 1.00 58.03 92 ARG A CA 1
ATOM 725 C C . ARG A 1 92 ? -21.492 13.786 13.284 1.00 58.03 92 ARG A C 1
ATOM 727 O O . ARG A 1 92 ? -21.748 14.870 12.779 1.00 58.03 92 ARG A O 1
ATOM 734 N N . SER A 1 93 ? -20.273 13.445 13.692 1.00 61.03 93 SER A N 1
ATOM 735 C CA . SER A 1 93 ? -19.106 14.329 13.641 1.00 61.03 93 SER A CA 1
ATOM 736 C C . SER A 1 93 ? -17.933 13.639 12.954 1.00 61.03 93 SER A C 1
ATOM 738 O O . SER A 1 93 ? -17.688 12.452 13.205 1.00 61.03 93 SER A O 1
ATOM 740 N N . SER A 1 94 ? -17.197 14.397 12.138 1.00 60.84 94 SER A N 1
ATOM 741 C CA . SER A 1 94 ? -15.864 14.009 11.685 1.00 60.84 94 SER A CA 1
ATOM 742 C C . SER A 1 94 ? -14.989 13.719 12.903 1.00 60.84 94 SER A C 1
ATOM 744 O O . SER A 1 94 ? -15.083 14.378 13.940 1.00 60.84 94 SER A O 1
ATOM 746 N N . LEU A 1 95 ? -14.190 12.660 12.818 1.00 71.31 95 LEU A N 1
ATOM 747 C CA . LEU A 1 95 ? -13.402 12.204 13.966 1.00 71.31 95 LEU A CA 1
ATOM 748 C C . LEU A 1 95 ? -12.091 12.952 14.107 1.00 71.31 95 LEU A C 1
ATOM 750 O O . LEU A 1 95 ? -11.542 13.057 15.199 1.00 71.31 95 LEU A O 1
ATOM 754 N N . MET A 1 96 ? -11.557 13.378 12.971 1.00 82.12 96 MET A N 1
ATOM 755 C CA . MET A 1 96 ? -10.255 13.994 12.862 1.00 82.12 96 MET A CA 1
ATOM 756 C C . MET A 1 96 ? -10.186 14.742 11.539 1.00 82.12 96 MET A C 1
ATOM 758 O O . MET A 1 96 ? -10.595 14.200 10.511 1.00 82.12 96 MET A O 1
ATOM 762 N N . SER A 1 97 ? -9.621 15.942 11.580 1.00 87.00 97 SER A N 1
ATOM 763 C CA . SER A 1 97 ? -9.364 16.774 10.410 1.00 87.00 97 SER A CA 1
ATOM 764 C C . SER A 1 97 ? -7.865 16.918 10.195 1.00 87.00 97 SER A C 1
ATOM 766 O O . SER A 1 97 ? -7.088 17.059 11.143 1.00 87.00 97 SER A O 1
ATOM 768 N N . PHE A 1 98 ? -7.451 16.876 8.937 1.00 87.62 98 PHE A N 1
ATOM 769 C CA . PHE A 1 98 ? -6.074 17.078 8.515 1.00 87.62 98 PHE A CA 1
ATOM 770 C C . PHE A 1 98 ? -5.914 18.437 7.832 1.00 87.62 98 PHE A C 1
ATOM 772 O O . PHE A 1 98 ? -6.841 18.959 7.224 1.00 87.62 98 PHE A O 1
ATOM 779 N N . LEU A 1 99 ? -4.703 18.998 7.884 1.00 88.19 99 LEU A N 1
ATOM 780 C CA . LEU A 1 99 ? -4.390 20.253 7.187 1.00 88.19 99 LEU A CA 1
ATOM 781 C C . LEU A 1 99 ? -4.342 20.090 5.659 1.00 88.19 99 LEU A C 1
ATOM 783 O O . LEU A 1 99 ? -4.531 21.058 4.928 1.00 88.19 99 LEU A O 1
ATOM 787 N N . SER A 1 100 ? -4.101 18.868 5.180 1.00 89.50 100 SER A N 1
ATOM 788 C CA . SER A 1 100 ? -4.039 18.524 3.760 1.00 89.50 100 SER A CA 1
ATOM 789 C C . SER A 1 100 ? -4.992 17.372 3.420 1.00 89.50 100 SER A C 1
ATOM 791 O O . SER A 1 100 ? -5.269 16.541 4.291 1.00 89.50 100 SER A O 1
ATOM 793 N N . PRO A 1 101 ? -5.494 17.300 2.169 1.00 93.94 101 PRO A N 1
ATOM 794 C CA . PRO A 1 101 ? -6.406 16.244 1.744 1.00 93.94 101 PRO A CA 1
ATOM 795 C C . PRO A 1 101 ? -5.839 14.848 1.990 1.00 93.94 101 PRO A C 1
ATOM 797 O O . PRO A 1 101 ? -4.641 14.592 1.800 1.00 93.94 101 PRO A O 1
ATOM 800 N N . ILE A 1 102 ? -6.714 13.929 2.386 1.00 94.50 102 ILE A N 1
ATOM 801 C CA . ILE A 1 102 ? -6.368 12.524 2.562 1.00 94.50 102 ILE A CA 1
ATOM 802 C C . ILE A 1 102 ? -6.062 11.928 1.193 1.00 94.50 102 ILE A C 1
ATOM 804 O O . ILE A 1 102 ? -6.855 11.995 0.260 1.00 94.50 102 ILE A O 1
ATOM 808 N N . CYS A 1 103 ? -4.887 11.322 1.083 1.00 93.88 103 CYS A N 1
ATOM 809 C CA . CYS A 1 103 ? -4.407 10.678 -0.130 1.00 93.88 103 CYS A CA 1
ATOM 810 C C . CYS A 1 103 ? -4.444 9.154 -0.036 1.00 93.88 103 CYS A C 1
ATOM 812 O O . CYS A 1 103 ? -4.377 8.485 -1.060 1.00 93.88 103 CYS A O 1
ATOM 814 N N . GLN A 1 104 ? -4.495 8.573 1.164 1.00 94.69 104 GLN A N 1
ATOM 815 C CA . GLN A 1 104 ? -4.612 7.127 1.339 1.00 94.69 104 GLN A CA 1
ATOM 816 C C . GLN A 1 104 ? -5.159 6.785 2.724 1.00 94.69 104 GLN A C 1
ATOM 818 O O . GLN A 1 104 ? -4.724 7.339 3.730 1.00 94.69 104 GLN A O 1
ATOM 823 N N . VAL A 1 105 ? -6.035 5.791 2.762 1.00 93.31 105 VAL A N 1
ATOM 824 C CA . VAL A 1 105 ? -6.470 5.076 3.953 1.00 93.31 105 VAL A CA 1
ATOM 825 C C . VAL A 1 105 ? -6.078 3.611 3.785 1.00 93.31 105 VAL A C 1
ATOM 827 O O . VAL A 1 105 ? -6.333 2.989 2.753 1.00 93.31 105 VAL A O 1
ATOM 830 N N . ALA A 1 106 ? -5.425 3.049 4.794 1.00 91.00 106 ALA A N 1
ATOM 831 C CA . ALA A 1 106 ? -5.020 1.654 4.810 1.00 91.00 106 ALA A CA 1
ATOM 832 C C . ALA A 1 106 ? -5.422 0.992 6.127 1.00 91.00 106 ALA A C 1
ATOM 834 O O . ALA A 1 106 ? -5.340 1.585 7.202 1.00 91.00 106 ALA A O 1
ATOM 835 N N . THR A 1 107 ? -5.847 -0.261 6.023 1.00 86.69 107 THR A N 1
ATOM 836 C CA . THR A 1 107 ? -6.127 -1.137 7.160 1.00 86.69 107 THR A CA 1
ATOM 837 C C . THR A 1 107 ? -5.083 -2.257 7.202 1.00 86.69 107 THR A C 1
ATOM 839 O O . THR A 1 107 ? -4.531 -2.625 6.157 1.00 86.69 107 THR A O 1
ATOM 842 N N . PRO A 1 108 ? -4.775 -2.814 8.384 1.00 77.81 108 PRO A N 1
ATOM 843 C CA . PRO A 1 108 ? -3.922 -3.982 8.483 1.00 77.81 108 PRO A CA 1
ATOM 844 C C . PRO A 1 108 ? -4.608 -5.146 7.777 1.00 77.81 108 PRO A C 1
ATOM 846 O O . PRO A 1 108 ? -5.773 -5.470 8.030 1.00 77.81 108 PRO A O 1
ATOM 849 N N . SER A 1 109 ? -3.865 -5.809 6.898 1.00 67.00 109 SER A N 1
ATOM 850 C CA . SER A 1 109 ? -4.279 -7.083 6.331 1.00 67.00 109 SER A CA 1
ATOM 851 C C . SER A 1 109 ? -4.195 -8.129 7.430 1.00 67.00 109 SER A C 1
ATOM 853 O O . SER A 1 109 ? -3.127 -8.663 7.732 1.00 67.00 109 SER A O 1
ATOM 855 N N . THR A 1 110 ? -5.320 -8.366 8.093 1.00 58.03 110 THR A N 1
ATOM 856 C CA . THR A 1 110 ? -5.424 -9.295 9.215 1.00 58.03 110 THR A CA 1
ATOM 857 C C . THR A 1 110 ? -5.308 -10.728 8.708 1.00 58.03 110 THR A C 1
ATOM 859 O O . THR A 1 110 ? -6.281 -11.464 8.570 1.00 58.03 110 THR A O 1
ATOM 862 N N . THR A 1 111 ? -4.078 -11.169 8.443 1.00 51.59 111 THR A N 1
ATOM 863 C CA . THR A 1 111 ? -3.792 -12.599 8.481 1.00 51.59 111 THR A CA 1
ATOM 864 C C . THR A 1 111 ? -3.943 -13.012 9.942 1.00 51.59 111 THR A C 1
ATOM 866 O O . THR A 1 111 ? -3.275 -12.478 10.823 1.00 51.59 111 THR A O 1
ATOM 869 N N . SER A 1 112 ? -4.870 -13.920 10.237 1.00 46.16 112 SER A N 1
ATOM 870 C CA . SER A 1 112 ? -5.261 -14.328 11.597 1.00 46.16 112 SER A CA 1
ATOM 871 C C . SER A 1 112 ? -4.156 -15.046 12.398 1.00 46.16 112 SER A C 1
ATOM 873 O O . SER A 1 112 ? -4.456 -15.852 13.275 1.00 46.16 112 SER A O 1
ATOM 875 N N . ARG A 1 113 ? -2.877 -14.861 12.050 1.00 48.22 113 ARG A N 1
ATOM 876 C CA . ARG A 1 113 ? -1.754 -15.657 12.551 1.00 48.22 113 ARG A CA 1
ATOM 877 C C . ARG A 1 113 ? -1.137 -15.127 13.847 1.00 48.22 113 ARG A C 1
ATOM 879 O O . ARG A 1 113 ? -0.445 -15.905 14.492 1.00 48.22 113 ARG A O 1
ATOM 886 N N . MET A 1 114 ? -1.350 -13.863 14.229 1.00 47.69 114 MET A N 1
ATOM 887 C CA . MET A 1 114 ? -0.541 -13.227 15.290 1.00 47.69 114 MET A CA 1
ATOM 888 C C . MET A 1 114 ? -1.314 -12.485 16.396 1.00 47.69 114 MET A C 1
ATOM 890 O O . MET A 1 114 ? -0.678 -11.987 17.321 1.00 47.69 114 MET A O 1
ATOM 894 N N . GLY A 1 115 ? -2.650 -12.445 16.387 1.00 52.34 115 GLY A N 1
ATOM 895 C CA . GLY A 1 115 ? -3.405 -11.800 17.470 1.00 52.34 115 GLY A CA 1
ATOM 896 C C . GLY A 1 115 ? -4.821 -11.379 17.082 1.00 52.34 115 GLY A C 1
ATOM 897 O O . GLY A 1 115 ? -5.240 -11.654 15.952 1.00 52.34 115 GLY A O 1
ATOM 898 N N . PRO A 1 116 ? -5.570 -10.740 18.006 1.00 53.81 116 PRO A N 1
ATOM 899 C CA . PRO A 1 116 ? -6.790 -10.027 17.641 1.00 53.81 116 PRO A CA 1
ATOM 900 C C . PRO A 1 116 ? -6.473 -9.020 16.525 1.00 53.81 116 PRO A C 1
ATOM 902 O O . PRO A 1 116 ? -5.340 -8.541 16.452 1.00 53.81 116 PRO A O 1
ATOM 905 N N . PRO A 1 117 ? -7.429 -8.738 15.624 1.00 58.75 117 PRO A N 1
ATOM 906 C CA . PRO A 1 117 ? -7.217 -7.770 14.559 1.00 58.75 117 PRO A CA 1
ATOM 907 C C . PRO A 1 117 ? -6.777 -6.448 15.188 1.00 58.75 117 PRO A C 1
ATOM 909 O O . PRO A 1 117 ? -7.514 -5.890 15.996 1.00 58.75 117 PRO A O 1
ATOM 912 N N . ASP A 1 118 ? -5.574 -5.981 14.852 1.00 62.56 118 ASP A N 1
ATOM 913 C CA . ASP A 1 118 ? -5.122 -4.669 15.300 1.00 62.56 118 ASP A CA 1
ATOM 914 C C . ASP A 1 118 ? -6.149 -3.641 14.809 1.00 62.56 118 ASP A C 1
ATOM 916 O O . ASP A 1 118 ? -6.377 -3.492 13.607 1.00 62.56 118 ASP A O 1
ATOM 920 N N . GLU A 1 119 ? -6.799 -2.956 15.749 1.00 76.62 119 GLU A N 1
ATOM 921 C CA . GLU A 1 119 ? -7.856 -1.962 15.512 1.00 76.62 119 GLU A CA 1
ATOM 922 C C . GLU A 1 119 ? -7.256 -0.633 15.031 1.00 76.62 119 GLU A C 1
ATOM 924 O O . GLU A 1 119 ? -7.654 0.447 15.453 1.00 76.62 119 GLU A O 1
ATOM 929 N N . GLN A 1 120 ? -6.219 -0.709 14.203 1.00 84.88 120 GLN A N 1
ATOM 930 C CA . GLN A 1 120 ? -5.454 0.440 13.758 1.00 84.88 120 GLN A CA 1
ATOM 931 C C . GLN A 1 120 ? -5.745 0.737 12.300 1.00 84.88 120 GLN A C 1
ATOM 933 O O . GLN A 1 120 ? -5.922 -0.161 11.480 1.00 84.88 120 GLN A O 1
ATOM 938 N N . PHE A 1 121 ? -5.733 2.017 11.972 1.00 88.31 121 PHE A N 1
ATOM 939 C CA . PHE A 1 121 ? -5.907 2.512 10.621 1.00 88.31 121 PHE A CA 1
ATOM 940 C C . PHE A 1 121 ? -4.791 3.489 10.321 1.00 88.31 121 PHE A C 1
ATOM 942 O O . PHE A 1 121 ? -4.443 4.322 11.154 1.00 88.31 121 PHE A O 1
ATOM 949 N N . LEU A 1 122 ? -4.233 3.397 9.125 1.00 91.44 122 LEU A N 1
ATOM 950 C CA . LEU A 1 122 ? -3.276 4.367 8.635 1.00 91.44 122 LEU A CA 1
ATOM 951 C C . LEU A 1 122 ? -4.003 5.345 7.722 1.00 91.44 122 LEU A C 1
ATOM 953 O O . LEU A 1 122 ? -4.645 4.935 6.758 1.00 91.44 122 LEU A O 1
ATOM 957 N N . VAL A 1 123 ? -3.853 6.632 8.008 1.00 93.00 123 VAL A N 1
ATOM 958 C CA . VAL A 1 123 ? -4.317 7.724 7.153 1.00 93.00 123 VAL A CA 1
ATOM 959 C C . VAL A 1 123 ? -3.101 8.523 6.719 1.00 93.00 123 VAL A C 1
ATOM 961 O O . VAL A 1 123 ? -2.284 8.935 7.541 1.00 93.00 123 VAL A O 1
ATOM 964 N N . ARG A 1 124 ? -2.952 8.721 5.415 1.00 93.38 124 ARG A N 1
ATOM 965 C CA . ARG A 1 124 ? -1.878 9.510 4.816 1.00 93.38 124 ARG A CA 1
ATOM 966 C C . ARG A 1 124 ? -2.480 10.670 4.046 1.00 93.38 124 ARG A C 1
ATOM 968 O O . ARG A 1 124 ? -3.395 10.481 3.249 1.00 93.38 124 ARG A O 1
ATOM 975 N N . THR A 1 125 ? -1.886 11.834 4.228 1.00 91.94 125 THR A N 1
ATOM 976 C CA . THR A 1 125 ? -2.068 13.028 3.406 1.00 91.94 125 THR A CA 1
ATOM 977 C C . THR A 1 125 ? -0.783 13.283 2.614 1.00 91.94 125 THR A C 1
ATOM 979 O O . THR A 1 125 ? 0.180 12.512 2.693 1.00 91.94 125 THR A O 1
ATOM 982 N N . ARG A 1 126 ? -0.722 14.373 1.846 1.00 84.69 126 ARG A N 1
ATOM 983 C CA . ARG A 1 126 ? 0.530 14.761 1.172 1.00 84.69 126 ARG A CA 1
ATOM 984 C C . ARG A 1 126 ? 1.653 15.101 2.155 1.00 84.69 126 ARG A C 1
ATOM 986 O O . ARG A 1 126 ? 2.823 14.876 1.852 1.00 84.69 126 ARG A O 1
ATOM 993 N N . GLU A 1 127 ? 1.300 15.627 3.322 1.00 84.75 127 GLU A N 1
ATOM 994 C CA . GLU A 1 127 ? 2.256 16.222 4.261 1.00 84.75 127 GLU A CA 1
ATOM 995 C C . GLU A 1 127 ? 2.496 15.347 5.491 1.00 84.75 127 GLU A C 1
ATOM 997 O O . GLU A 1 127 ? 3.561 15.408 6.109 1.00 84.75 127 GLU A O 1
ATOM 1002 N N . SER A 1 128 ? 1.523 14.514 5.853 1.00 86.75 128 SER A N 1
ATOM 1003 C CA . SER A 1 128 ? 1.539 13.770 7.102 1.00 86.75 128 SER A CA 1
ATOM 1004 C C . SER A 1 128 ? 1.035 12.339 6.946 1.00 86.75 128 SER A C 1
ATOM 1006 O O . SER A 1 128 ? 0.371 11.949 5.987 1.00 86.75 128 SER A O 1
ATOM 1008 N N . VAL A 1 129 ? 1.408 11.524 7.925 1.00 87.31 129 VAL A N 1
ATOM 1009 C CA . VAL A 1 129 ? 0.853 10.192 8.142 1.00 87.31 129 VAL A CA 1
ATOM 1010 C C . VAL A 1 129 ? 0.403 10.145 9.590 1.00 87.31 129 VAL A C 1
ATOM 1012 O O . VAL A 1 129 ? 1.157 10.559 10.474 1.00 87.31 129 VAL A O 1
ATOM 1015 N N . ALA A 1 130 ? -0.801 9.640 9.815 1.00 88.25 130 ALA A N 1
ATOM 1016 C CA . ALA A 1 130 ? -1.372 9.390 11.122 1.00 88.25 130 ALA A CA 1
ATOM 1017 C C . ALA A 1 130 ? -1.786 7.925 11.253 1.00 88.25 130 ALA A C 1
ATOM 1019 O O . ALA A 1 130 ? -2.199 7.277 10.289 1.00 88.25 130 ALA A O 1
ATOM 1020 N N . ILE A 1 131 ? -1.685 7.424 12.479 1.00 86.81 131 ILE A N 1
ATOM 1021 C CA . ILE A 1 131 ? -2.229 6.129 12.879 1.00 86.81 131 ILE A CA 1
ATOM 1022 C C . ILE A 1 131 ? -3.388 6.410 13.823 1.00 86.81 131 ILE A C 1
ATOM 1024 O O . ILE A 1 131 ? -3.194 7.064 14.850 1.00 86.81 131 ILE A O 1
ATOM 1028 N N . LEU A 1 132 ? -4.564 5.914 13.462 1.00 85.00 132 LEU A N 1
ATOM 1029 C CA . LEU A 1 132 ? -5.786 6.013 14.246 1.00 85.00 132 LEU A CA 1
ATOM 1030 C C . LEU A 1 132 ? -6.043 4.678 14.927 1.00 85.00 132 LEU A C 1
ATOM 1032 O O . LEU A 1 132 ? -5.919 3.635 14.288 1.00 85.00 132 LEU A O 1
ATOM 1036 N N . ALA A 1 133 ? -6.408 4.708 16.202 1.00 81.00 133 ALA A N 1
ATOM 1037 C CA . ALA A 1 133 ? -6.796 3.520 16.951 1.00 81.00 133 ALA A CA 1
ATOM 1038 C C . ALA A 1 133 ? -7.837 3.869 18.028 1.00 81.00 133 ALA A C 1
ATOM 1040 O O . ALA A 1 133 ? -7.881 5.024 18.475 1.00 81.00 133 ALA A O 1
ATOM 1041 N N . PRO A 1 134 ? -8.635 2.889 18.490 1.00 74.00 134 PRO A N 1
ATOM 1042 C CA . PRO A 1 134 ? -9.551 3.078 19.608 1.00 74.00 134 PRO A CA 1
ATOM 1043 C C . PRO A 1 134 ? -8.801 3.477 20.875 1.00 74.00 134 PRO A C 1
ATOM 1045 O O . PRO A 1 134 ? -7.751 2.910 21.198 1.00 74.00 134 PRO A O 1
ATOM 1048 N N . LYS A 1 135 ? -9.396 4.372 21.668 1.00 70.31 135 LYS A N 1
ATOM 1049 C CA . LYS A 1 135 ? -8.985 4.582 23.061 1.00 70.31 135 LYS A CA 1
ATOM 1050 C C . LYS A 1 135 ? -9.268 3.309 23.877 1.00 70.31 135 LYS A C 1
ATOM 1052 O O . LYS A 1 135 ? -10.385 2.793 23.867 1.00 70.31 135 LYS A O 1
ATOM 1057 N N . LYS A 1 136 ? -8.253 2.806 24.592 1.00 60.25 136 LYS A N 1
ATOM 1058 C CA . LYS A 1 136 ? -8.291 1.524 25.330 1.00 60.25 136 LYS A CA 1
ATOM 1059 C C . LYS A 1 136 ? -9.266 1.490 26.514 1.00 60.25 136 LYS A C 1
ATOM 1061 O O . LYS A 1 136 ? -9.601 0.404 26.973 1.00 60.25 136 LYS A O 1
ATOM 1066 N N . ASP A 1 137 ? -9.740 2.639 26.990 1.00 58.81 137 ASP A N 1
ATOM 1067 C CA . ASP A 1 137 ? -10.557 2.732 28.212 1.00 58.81 137 ASP A CA 1
ATOM 1068 C C . ASP A 1 137 ? -12.052 2.472 27.987 1.00 58.81 137 ASP A C 1
ATOM 1070 O O . ASP A 1 137 ? -12.877 2.796 28.842 1.00 58.81 137 ASP A O 1
ATOM 1074 N N . VAL A 1 138 ? -12.439 1.930 26.831 1.00 53.34 138 VAL A N 1
ATOM 1075 C CA . VAL A 1 138 ? -13.848 1.650 26.558 1.00 53.34 138 VAL A CA 1
ATOM 1076 C C . VAL A 1 138 ? -14.168 0.208 26.951 1.00 53.34 138 VAL A C 1
ATOM 1078 O O . VAL A 1 138 ? -13.587 -0.720 26.386 1.00 53.34 138 VAL A O 1
ATOM 1081 N N . PRO A 1 139 ? -15.085 -0.010 27.914 1.00 53.72 139 PRO A N 1
ATOM 1082 C CA . PRO A 1 139 ? -15.451 -1.348 28.355 1.00 53.72 139 PRO A CA 1
ATOM 1083 C C . PRO A 1 139 ? -15.974 -2.191 27.190 1.00 53.72 139 PRO A C 1
ATOM 1085 O O . PRO A 1 139 ? -16.935 -1.822 26.515 1.00 53.72 139 PRO A O 1
ATOM 1088 N N . THR A 1 140 ? -15.376 -3.365 26.998 1.00 52.75 140 THR A N 1
ATOM 1089 C CA . THR A 1 140 ? -15.703 -4.327 25.931 1.00 52.75 140 THR A CA 1
ATOM 1090 C C . THR A 1 140 ? -17.115 -4.922 26.065 1.00 52.75 140 THR A C 1
ATOM 1092 O O . THR A 1 140 ? -17.599 -5.595 25.161 1.00 52.75 140 THR A O 1
ATOM 1095 N N . GLU A 1 141 ? -17.803 -4.682 27.186 1.00 49.47 141 GLU A N 1
ATOM 1096 C CA . GLU A 1 141 ? -19.133 -5.231 27.484 1.00 49.47 141 GLU A CA 1
ATOM 1097 C C . GLU A 1 141 ? -20.297 -4.470 26.820 1.00 49.47 141 GLU A C 1
ATOM 1099 O O . GLU A 1 141 ? -21.456 -4.880 26.927 1.00 49.47 141 GLU A O 1
ATOM 1104 N N . ILE A 1 142 ? -20.030 -3.388 26.084 1.00 46.22 142 ILE A N 1
ATOM 1105 C CA . ILE A 1 142 ? -21.082 -2.567 25.478 1.00 46.22 142 ILE A CA 1
ATOM 1106 C C . ILE A 1 142 ? -21.420 -3.079 24.065 1.00 46.22 142 ILE A C 1
ATOM 1108 O O . ILE A 1 142 ? -21.120 -2.463 23.049 1.00 46.22 142 ILE A O 1
ATOM 1112 N N . TYR A 1 143 ? -22.160 -4.190 23.991 1.00 45.47 143 TYR A N 1
ATOM 1113 C CA . TYR A 1 143 ? -22.819 -4.662 22.754 1.00 45.47 143 TYR A CA 1
ATOM 1114 C C . TYR A 1 143 ? -23.988 -3.762 22.293 1.00 45.47 143 TYR A C 1
ATOM 1116 O O . TYR A 1 143 ? -24.711 -4.083 21.348 1.00 45.47 143 TYR A O 1
ATOM 1124 N N . ARG A 1 144 ? -24.194 -2.617 22.952 1.00 47.06 144 ARG A N 1
ATOM 1125 C CA . ARG A 1 144 ? -25.064 -1.530 22.496 1.00 47.06 144 ARG A CA 1
ATOM 1126 C C . ARG A 1 144 ? -24.179 -0.388 22.040 1.00 47.06 144 ARG A C 1
ATOM 1128 O O . ARG A 1 144 ? -23.932 0.530 22.803 1.00 47.06 144 ARG A O 1
ATOM 1135 N N . VAL A 1 145 ? -23.674 -0.501 20.819 1.00 46.66 145 VAL A N 1
ATOM 1136 C CA . VAL A 1 145 ? -22.789 0.482 20.191 1.00 46.66 145 VAL A CA 1
ATOM 1137 C C . VAL A 1 145 ? -23.496 1.837 20.157 1.00 46.66 145 VAL A C 1
ATOM 1139 O O . VAL A 1 145 ? -24.273 2.124 19.245 1.00 46.66 145 VAL A O 1
ATOM 1142 N N . GLU A 1 146 ? -23.295 2.644 21.193 1.00 50.12 146 GLU A N 1
ATOM 1143 C CA . GLU A 1 146 ? -23.645 4.051 21.152 1.00 50.12 146 GLU A CA 1
ATOM 1144 C C . GLU A 1 146 ? -22.644 4.746 20.212 1.00 50.12 146 GLU A C 1
ATOM 1146 O O . GLU A 1 146 ? -21.460 4.388 20.202 1.00 50.12 146 GLU A O 1
ATOM 1151 N N . PRO A 1 147 ? -23.096 5.705 19.381 1.00 49.31 147 PRO A N 1
ATOM 1152 C CA . PRO A 1 147 ? -22.240 6.436 18.437 1.00 49.31 147 PRO A CA 1
ATOM 1153 C C . PRO A 1 147 ? -20.982 7.053 19.075 1.00 49.31 147 PRO A C 1
ATOM 1155 O O . PRO A 1 147 ? -19.978 7.250 18.391 1.00 49.31 147 PRO A O 1
ATOM 1158 N N . ASP A 1 148 ? -21.024 7.290 20.386 1.00 52.09 148 ASP A N 1
ATOM 1159 C CA . ASP A 1 148 ? -19.976 7.894 21.212 1.00 52.09 148 ASP A CA 1
ATOM 1160 C C . ASP A 1 148 ? -18.701 7.041 21.338 1.00 52.09 148 ASP A C 1
ATOM 1162 O O . ASP A 1 148 ? -17.696 7.502 21.875 1.00 52.09 148 ASP A O 1
ATOM 1166 N N . TYR A 1 149 ? -18.700 5.788 20.862 1.00 49.97 149 TYR A N 1
ATOM 1167 C CA . TYR A 1 149 ? -17.478 4.979 20.854 1.00 49.97 149 TYR A CA 1
ATOM 1168 C C . TYR A 1 149 ? -16.466 5.467 19.808 1.00 49.97 149 TYR A C 1
ATOM 1170 O O . TYR A 1 149 ? -15.256 5.424 20.026 1.00 49.97 149 TYR A O 1
ATOM 1178 N N . ILE A 1 150 ? -16.964 5.972 18.678 1.00 52.81 150 ILE A N 1
ATOM 1179 C CA . ILE A 1 150 ? -16.120 6.374 17.553 1.00 52.81 150 ILE A CA 1
ATOM 1180 C C . ILE A 1 150 ? -15.474 7.739 17.817 1.00 52.81 150 ILE A C 1
ATOM 1182 O O . ILE A 1 150 ? -14.332 7.954 17.424 1.00 52.81 150 ILE A O 1
ATOM 1186 N N . SER A 1 151 ? -16.129 8.618 18.585 1.00 49.78 151 SER A N 1
ATOM 1187 C CA . SER A 1 151 ? -15.581 9.929 18.975 1.00 49.78 151 SER A CA 1
ATOM 1188 C C . SER A 1 151 ? -14.327 9.853 19.863 1.00 49.78 151 SER A C 1
ATOM 1190 O O . SER A 1 151 ? -13.738 10.881 20.176 1.00 49.78 151 SER A O 1
ATOM 1192 N N . LYS A 1 152 ? -13.888 8.647 20.253 1.00 53.41 152 LYS A N 1
ATOM 1193 C CA . LYS A 1 152 ? -12.702 8.393 21.086 1.00 53.41 152 LYS A CA 1
ATOM 1194 C C . LYS A 1 152 ? -11.551 7.748 20.302 1.00 53.41 152 LYS A C 1
ATOM 1196 O O . LYS A 1 152 ? -10.878 6.854 20.815 1.00 53.41 152 LYS A O 1
ATOM 1201 N N . MET A 1 153 ? -11.329 8.165 19.059 1.00 59.19 153 MET A N 1
ATOM 1202 C CA . MET A 1 153 ? -10.112 7.815 18.318 1.00 59.19 153 MET A CA 1
ATOM 1203 C C . MET A 1 153 ? -8.953 8.714 18.754 1.00 59.19 153 MET A C 1
ATOM 1205 O O . MET A 1 153 ? -9.127 9.920 18.901 1.00 59.19 153 MET A O 1
ATOM 1209 N N . ALA A 1 154 ? -7.765 8.137 18.939 1.00 57.28 154 ALA A N 1
ATOM 1210 C CA . ALA A 1 154 ? -6.548 8.901 19.209 1.00 57.28 154 ALA A CA 1
ATOM 1211 C C . ALA A 1 154 ? -5.609 8.869 17.998 1.00 57.28 154 ALA A C 1
ATOM 1213 O O . ALA A 1 154 ? -5.398 7.813 17.394 1.00 57.28 154 ALA A O 1
ATOM 1214 N N . GLN A 1 155 ? -4.995 10.013 17.683 1.00 70.69 155 GLN A N 1
ATOM 1215 C CA . GLN A 1 155 ? -3.827 10.055 16.812 1.00 70.69 155 GLN A CA 1
ATOM 1216 C C . GLN A 1 155 ? -2.617 9.562 17.609 1.00 70.69 155 GLN A C 1
ATOM 1218 O O . GLN A 1 155 ? -2.145 10.237 18.519 1.00 70.69 155 GLN A O 1
ATOM 1223 N N . ILE A 1 156 ? -2.103 8.379 17.273 1.00 57.88 156 ILE A N 1
ATOM 1224 C CA . ILE A 1 156 ? -1.002 7.773 18.038 1.00 57.88 156 ILE A CA 1
ATOM 1225 C C . ILE A 1 156 ? 0.349 8.387 17.665 1.00 57.88 156 ILE A C 1
ATOM 1227 O O . ILE A 1 156 ? 1.255 8.449 18.495 1.00 57.88 156 ILE A O 1
ATOM 1231 N N . SER A 1 157 ? 0.534 8.797 16.407 1.00 59.75 157 SER A N 1
ATOM 1232 C CA . SER A 1 157 ? 1.830 9.302 15.962 1.00 59.75 157 SER A CA 1
ATOM 1233 C C . SER A 1 157 ? 1.760 10.053 14.633 1.00 59.75 157 SER A C 1
ATOM 1235 O O . SER A 1 157 ? 0.900 9.766 13.798 1.00 59.75 157 SER A O 1
ATOM 1237 N N . THR A 1 158 ? 2.685 10.994 14.441 1.00 65.25 158 THR A N 1
ATOM 1238 C CA . THR A 1 158 ? 2.936 11.709 13.185 1.00 65.25 158 THR A CA 1
ATOM 1239 C C . THR A 1 158 ? 4.212 11.204 12.523 1.00 65.25 158 THR A C 1
ATOM 1241 O O . THR A 1 158 ? 5.093 10.619 13.159 1.00 65.25 158 THR A O 1
ATOM 1244 N N . ARG A 1 159 ? 4.307 11.428 11.210 1.00 67.25 159 ARG A N 1
ATOM 1245 C CA . ARG A 1 159 ? 5.465 11.063 10.396 1.00 67.25 159 ARG A CA 1
ATOM 1246 C C . ARG A 1 159 ? 6.795 11.498 11.052 1.00 67.25 159 ARG A C 1
ATOM 1248 O O . ARG A 1 159 ? 6.914 12.645 11.479 1.00 67.25 159 ARG A O 1
ATOM 1255 N N . PRO A 1 160 ? 7.829 10.641 11.051 1.00 64.69 160 PRO A N 1
ATOM 1256 C CA . PRO A 1 160 ? 9.159 11.019 11.518 1.00 64.69 160 PRO A CA 1
ATOM 1257 C C . PRO A 1 160 ? 9.790 12.169 10.720 1.00 64.69 160 PRO A C 1
ATOM 1259 O O . PRO A 1 160 ? 9.762 12.166 9.488 1.00 64.69 160 PRO A O 1
ATOM 1262 N N . SER A 1 161 ? 10.460 13.091 11.415 1.00 67.19 161 SER A N 1
ATOM 1263 C CA . SER A 1 161 ? 11.115 14.272 10.822 1.00 67.19 161 SER A CA 1
ATOM 1264 C C . SER A 1 161 ? 12.286 13.952 9.885 1.00 67.19 161 SER A C 1
ATOM 1266 O O . SER A 1 161 ? 12.653 14.768 9.047 1.00 67.19 161 SER A O 1
ATOM 1268 N N . ASN A 1 162 ? 12.876 12.759 9.992 1.00 69.06 162 ASN A N 1
ATOM 1269 C CA . ASN A 1 162 ? 14.002 12.330 9.160 1.00 69.06 162 ASN A CA 1
ATOM 1270 C C . ASN A 1 162 ? 13.588 11.767 7.787 1.00 69.06 162 ASN A C 1
ATOM 1272 O O . ASN A 1 162 ? 14.451 11.416 6.982 1.00 69.06 162 ASN A O 1
ATOM 1276 N N . CYS A 1 163 ? 12.288 11.674 7.503 1.00 67.38 163 CYS A N 1
ATOM 1277 C CA . CYS A 1 163 ? 11.775 11.270 6.200 1.00 67.38 163 CYS A CA 1
ATOM 1278 C C . CYS A 1 163 ? 11.451 12.522 5.370 1.00 67.38 163 CYS A C 1
ATOM 1280 O O . CYS A 1 163 ? 10.346 13.047 5.437 1.00 67.38 163 CYS A O 1
ATOM 1282 N N . THR A 1 164 ? 12.424 13.005 4.594 1.00 74.12 164 THR A N 1
ATOM 1283 C CA . THR A 1 164 ? 12.309 14.259 3.818 1.00 74.12 164 THR A CA 1
ATOM 1284 C C . THR A 1 164 ? 11.493 14.141 2.531 1.00 74.12 164 THR A C 1
ATOM 1286 O O . THR A 1 164 ? 11.059 15.149 1.991 1.00 74.12 164 THR A O 1
ATOM 1289 N N . ASP A 1 165 ? 11.335 12.927 2.008 1.00 80.19 165 ASP A N 1
ATOM 1290 C CA . ASP A 1 165 ? 10.729 12.688 0.688 1.00 80.19 165 ASP A CA 1
ATOM 1291 C C . ASP A 1 165 ? 9.204 12.815 0.759 1.00 80.19 165 ASP A C 1
ATOM 1293 O O . ASP A 1 165 ? 8.640 12.710 1.844 1.00 80.19 165 ASP A O 1
ATOM 1297 N N . VAL A 1 166 ? 8.483 13.000 -0.343 1.00 85.56 166 VAL A N 1
ATOM 1298 C CA . VAL A 1 166 ? 7.009 12.965 -0.275 1.00 85.56 166 VAL A CA 1
ATOM 1299 C C . VAL A 1 166 ? 6.575 11.505 -0.192 1.00 85.56 166 VAL A C 1
ATOM 1301 O O . VAL A 1 166 ? 6.998 10.689 -1.004 1.00 85.56 166 VAL A O 1
ATOM 1304 N N . THR A 1 167 ? 5.763 11.137 0.804 1.00 88.62 167 THR A N 1
ATOM 1305 C CA . THR A 1 167 ? 5.294 9.744 0.921 1.00 88.62 167 THR A CA 1
ATOM 1306 C C . THR A 1 167 ? 4.196 9.503 -0.109 1.00 88.62 167 THR A C 1
ATOM 1308 O O . THR A 1 167 ? 3.128 10.102 -0.008 1.00 88.62 167 THR A O 1
ATOM 1311 N N . ILE A 1 168 ? 4.443 8.612 -1.067 1.00 90.44 168 ILE A N 1
ATOM 1312 C CA . ILE A 1 168 ? 3.485 8.227 -2.115 1.00 90.44 168 ILE A CA 1
ATOM 1313 C C . ILE A 1 168 ? 2.600 7.081 -1.654 1.00 90.44 168 ILE A C 1
ATOM 1315 O O . ILE A 1 168 ? 1.397 7.079 -1.898 1.00 90.44 168 ILE A O 1
ATOM 1319 N N . HIS A 1 169 ? 3.186 6.112 -0.956 1.00 92.94 169 HIS A N 1
ATOM 1320 C CA . HIS A 1 169 ? 2.463 4.933 -0.512 1.00 92.94 169 HIS A CA 1
ATOM 1321 C C . HIS A 1 169 ? 2.915 4.505 0.877 1.00 92.94 169 HIS A C 1
ATOM 1323 O O . HIS A 1 169 ? 4.101 4.560 1.211 1.00 92.94 169 HIS A O 1
ATOM 1329 N N . ALA A 1 170 ? 1.961 4.053 1.679 1.00 92.38 170 ALA A N 1
ATOM 1330 C CA . ALA A 1 170 ? 2.206 3.456 2.977 1.00 92.38 170 ALA A CA 1
ATOM 1331 C C . ALA A 1 170 ? 1.559 2.069 3.069 1.00 92.38 170 ALA A C 1
ATOM 1333 O O . ALA A 1 170 ? 0.479 1.843 2.525 1.00 92.38 170 ALA A O 1
ATOM 1334 N N . ALA A 1 171 ? 2.211 1.145 3.772 1.00 91.88 171 ALA A N 1
ATOM 1335 C CA . ALA A 1 171 ? 1.700 -0.200 4.017 1.00 91.88 171 ALA A CA 1
ATOM 1336 C C . ALA A 1 171 ? 1.890 -0.606 5.482 1.00 91.88 171 ALA A C 1
ATOM 1338 O O . ALA A 1 171 ? 2.977 -0.460 6.045 1.00 91.88 171 ALA A O 1
ATOM 1339 N N . MET A 1 172 ? 0.840 -1.153 6.092 1.00 90.50 172 MET A N 1
ATOM 1340 C CA . MET A 1 172 ? 0.875 -1.696 7.454 1.00 90.50 172 MET A CA 1
ATOM 1341 C C . MET A 1 172 ? 1.400 -3.132 7.428 1.00 90.50 172 MET A C 1
ATOM 1343 O O . MET A 1 172 ? 1.008 -3.911 6.561 1.00 90.50 172 MET A O 1
ATOM 1347 N N . SER A 1 173 ? 2.299 -3.485 8.348 1.00 87.88 173 SER A N 1
ATOM 1348 C CA . SER A 1 173 ? 2.844 -4.842 8.433 1.00 87.88 173 SER A CA 1
ATOM 1349 C C . SER A 1 173 ? 1.783 -5.827 8.917 1.00 87.88 173 SER A C 1
ATOM 1351 O O . SER A 1 173 ? 1.225 -5.616 9.992 1.00 87.88 173 SER A O 1
ATOM 1353 N N . PRO A 1 174 ? 1.545 -6.941 8.200 1.00 84.31 174 PRO A N 1
ATOM 1354 C CA . PRO A 1 174 ? 0.719 -8.030 8.717 1.00 84.31 174 PRO A CA 1
ATOM 1355 C C . PRO A 1 174 ? 1.455 -8.902 9.743 1.00 84.31 174 PRO A C 1
ATOM 1357 O O . PRO A 1 174 ? 0.854 -9.798 10.331 1.00 84.31 174 PRO A O 1
ATOM 1360 N N . TYR A 1 175 ? 2.764 -8.696 9.912 1.00 83.88 175 TYR A N 1
ATOM 1361 C CA . TYR A 1 175 ? 3.632 -9.573 10.695 1.00 83.88 175 TYR A CA 1
ATOM 1362 C C . TYR A 1 175 ? 3.999 -8.997 12.052 1.00 83.88 175 TYR A C 1
ATOM 1364 O O . TYR A 1 175 ? 4.059 -9.728 13.039 1.00 83.88 175 TYR A O 1
ATOM 1372 N N . THR A 1 176 ? 4.285 -7.699 12.079 1.00 82.50 176 THR A N 1
ATOM 1373 C CA . THR A 1 176 ? 4.764 -7.012 13.271 1.00 82.50 176 THR A CA 1
ATOM 1374 C C . THR A 1 176 ? 3.807 -5.868 13.572 1.00 82.50 176 THR A C 1
ATOM 1376 O O . THR A 1 176 ? 3.792 -4.895 12.809 1.00 82.50 176 THR A O 1
ATOM 1379 N N . PRO A 1 177 ? 3.035 -5.946 14.670 1.00 81.31 177 PRO A N 1
ATOM 1380 C CA . PRO A 1 177 ? 2.166 -4.857 15.092 1.00 81.31 177 PRO A CA 1
ATOM 1381 C C . PRO A 1 177 ? 2.926 -3.536 15.144 1.00 81.31 177 PRO A C 1
ATOM 1383 O O . PRO A 1 177 ? 4.116 -3.495 15.481 1.00 81.31 177 PRO A O 1
ATOM 1386 N N . ASN A 1 178 ? 2.240 -2.446 14.810 1.00 82.25 178 ASN A N 1
ATOM 1387 C CA . ASN A 1 178 ? 2.808 -1.098 14.828 1.00 82.25 178 ASN A CA 1
ATOM 1388 C C . ASN A 1 178 ? 4.049 -0.946 13.940 1.00 82.25 178 ASN A C 1
ATOM 1390 O O . ASN A 1 178 ? 4.926 -0.152 14.254 1.00 82.25 178 ASN A O 1
ATOM 1394 N N . THR A 1 179 ? 4.179 -1.721 12.865 1.00 87.31 179 THR A N 1
ATOM 1395 C CA . THR A 1 179 ? 5.272 -1.552 11.902 1.00 87.31 179 THR A CA 1
ATOM 1396 C C . THR A 1 179 ? 4.710 -1.158 10.553 1.00 87.31 179 THR A C 1
ATOM 1398 O O . THR A 1 179 ? 3.807 -1.800 10.022 1.00 87.31 179 THR A O 1
ATOM 1401 N N . TYR A 1 180 ? 5.276 -0.102 9.990 1.00 90.62 180 TYR A N 1
ATOM 1402 C CA . TYR A 1 180 ? 4.789 0.557 8.793 1.00 90.62 180 TYR A CA 1
ATOM 1403 C C . TYR A 1 180 ? 5.922 0.680 7.787 1.00 90.62 180 TYR A C 1
ATOM 1405 O O . TYR A 1 180 ? 7.066 0.937 8.160 1.00 90.62 180 TYR A O 1
ATOM 1413 N N . ALA A 1 181 ? 5.606 0.503 6.513 1.00 92.38 181 ALA A N 1
ATOM 1414 C CA . ALA A 1 181 ? 6.512 0.773 5.412 1.00 92.38 181 ALA A CA 1
ATOM 1415 C C . ALA A 1 181 ? 6.046 2.025 4.673 1.00 92.38 181 ALA A C 1
ATOM 1417 O O . ALA A 1 181 ? 4.874 2.134 4.318 1.00 92.38 181 ALA A O 1
ATOM 1418 N N . PHE A 1 182 ? 6.972 2.942 4.419 1.00 92.69 182 PHE A N 1
ATOM 1419 C CA . PHE A 1 182 ? 6.750 4.166 3.664 1.00 92.69 182 PHE A CA 1
ATOM 1420 C C . PHE A 1 182 ? 7.583 4.161 2.402 1.00 92.69 182 PHE A C 1
ATOM 1422 O O . PHE A 1 182 ? 8.789 3.921 2.452 1.00 92.69 182 PHE A O 1
ATOM 1429 N N . MET A 1 183 ? 6.933 4.465 1.289 1.00 91.69 183 MET A N 1
ATOM 1430 C CA . MET A 1 183 ? 7.551 4.638 -0.010 1.00 91.69 183 MET A CA 1
ATOM 1431 C C . MET A 1 183 ? 7.523 6.111 -0.389 1.00 91.69 183 MET A C 1
ATOM 1433 O O . MET A 1 183 ? 6.455 6.715 -0.500 1.00 91.69 183 MET A O 1
ATOM 1437 N N . GLY A 1 184 ? 8.713 6.681 -0.543 1.00 89.44 184 GLY A N 1
ATOM 1438 C CA . GLY A 1 184 ? 8.905 8.044 -1.011 1.00 89.44 184 GLY A CA 1
ATOM 1439 C C . GLY A 1 184 ? 8.817 8.152 -2.531 1.00 89.44 184 GLY A C 1
ATOM 1440 O O . GLY A 1 184 ? 9.054 7.185 -3.251 1.00 89.44 184 GLY A O 1
ATOM 1441 N N . ASP A 1 185 ? 8.568 9.360 -3.012 1.00 85.12 185 ASP A N 1
ATOM 1442 C CA . ASP A 1 185 ? 8.532 9.745 -4.428 1.00 85.12 185 ASP A CA 1
ATOM 1443 C C . ASP A 1 185 ? 9.822 9.474 -5.203 1.00 85.12 185 ASP A C 1
ATOM 1445 O O . ASP A 1 185 ? 9.803 9.203 -6.402 1.00 85.12 185 ASP A O 1
ATOM 1449 N N . ARG A 1 186 ? 10.950 9.441 -4.497 1.00 85.25 186 ARG A N 1
ATOM 1450 C CA . ARG A 1 186 ? 12.268 9.095 -5.052 1.00 85.25 186 ARG A CA 1
ATOM 1451 C C . ARG A 1 186 ? 12.643 7.627 -4.852 1.00 85.25 186 ARG A C 1
ATOM 1453 O O . ARG A 1 186 ? 13.817 7.259 -4.899 1.00 85.25 186 ARG A O 1
ATOM 1460 N N . GLY A 1 187 ? 11.665 6.778 -4.539 1.00 85.06 187 GLY A N 1
ATOM 1461 C CA . GLY A 1 187 ? 11.878 5.361 -4.266 1.00 85.06 187 GLY A CA 1
ATOM 1462 C C . GLY A 1 187 ? 12.662 5.056 -2.998 1.00 85.06 187 GLY A C 1
ATOM 1463 O O . GLY A 1 187 ? 13.114 3.925 -2.830 1.00 85.06 187 GLY A O 1
ATOM 1464 N N . ARG A 1 188 ? 12.814 6.024 -2.090 1.00 88.88 188 ARG A N 1
ATOM 1465 C CA . ARG A 1 188 ? 13.289 5.742 -0.736 1.00 88.88 188 ARG A CA 1
ATOM 1466 C C . ARG A 1 188 ? 12.258 4.876 -0.023 1.00 88.88 188 ARG A C 1
ATOM 1468 O O . ARG A 1 188 ? 11.059 5.131 -0.122 1.00 88.88 188 ARG A O 1
ATOM 1475 N N . ILE A 1 189 ? 12.727 3.892 0.735 1.00 90.75 189 ILE A N 1
ATOM 1476 C CA . ILE A 1 189 ? 11.864 3.080 1.588 1.00 90.75 189 ILE A CA 1
ATOM 1477 C C . ILE A 1 189 ? 12.316 3.229 3.033 1.00 90.75 189 ILE A C 1
ATOM 1479 O O . ILE A 1 189 ? 13.473 2.955 3.370 1.00 90.75 189 ILE A O 1
ATOM 1483 N N . ALA A 1 190 ? 11.381 3.634 3.884 1.00 90.81 190 ALA A N 1
ATOM 1484 C CA . ALA A 1 190 ? 11.571 3.728 5.320 1.00 90.81 190 ALA A CA 1
ATOM 1485 C C . ALA A 1 190 ? 10.632 2.756 6.033 1.00 90.81 190 ALA A C 1
ATOM 1487 O O . ALA A 1 190 ? 9.445 2.683 5.725 1.00 90.81 190 ALA A O 1
ATOM 1488 N N . LEU A 1 191 ? 11.167 2.026 7.003 1.00 90.69 191 LEU A N 1
ATOM 1489 C CA . LEU A 1 191 ? 10.376 1.318 7.995 1.00 90.69 191 LEU A CA 1
ATOM 1490 C C . LEU A 1 191 ? 10.217 2.206 9.213 1.00 90.69 191 LEU A C 1
ATOM 1492 O O . LEU A 1 191 ? 11.189 2.804 9.679 1.00 90.69 191 LEU A O 1
ATOM 1496 N N . TRP A 1 192 ? 9.009 2.253 9.744 1.00 88.94 192 TRP A N 1
ATOM 1497 C CA . TRP A 1 192 ? 8.690 3.007 10.935 1.00 88.94 192 TRP A CA 1
ATOM 1498 C C . TRP A 1 192 ? 7.968 2.131 11.938 1.00 88.94 192 TRP A C 1
ATOM 1500 O O . TRP A 1 192 ? 6.970 1.487 11.619 1.00 88.94 192 TRP A O 1
ATOM 1510 N N . THR A 1 193 ? 8.477 2.141 13.161 1.00 85.75 193 THR A N 1
ATOM 1511 C CA . THR A 1 193 ? 7.826 1.538 14.314 1.00 85.75 1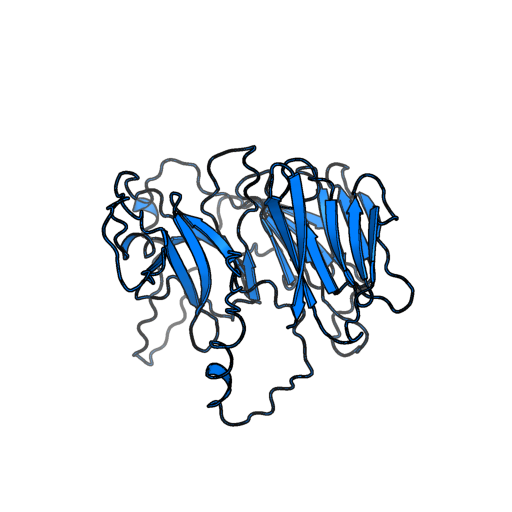93 THR A CA 1
ATOM 1512 C C . THR A 1 193 ? 7.647 2.643 15.349 1.00 85.75 193 THR A C 1
ATOM 1514 O O . THR A 1 193 ? 8.620 2.985 16.036 1.00 85.75 193 THR A O 1
ATOM 1517 N N . PRO A 1 194 ? 6.462 3.279 15.434 1.00 78.31 194 PRO A N 1
ATOM 1518 C CA . PRO A 1 194 ? 6.188 4.222 16.503 1.00 78.31 194 PRO A CA 1
ATOM 1519 C C . PRO A 1 194 ? 6.343 3.523 17.851 1.00 78.31 194 PRO A C 1
ATOM 1521 O O . PRO A 1 194 ? 5.885 2.394 18.045 1.00 78.31 194 PRO A O 1
ATOM 1524 N N . THR A 1 195 ? 6.968 4.216 18.798 1.00 69.81 195 THR A N 1
ATOM 1525 C CA . THR A 1 195 ? 6.896 3.823 20.201 1.00 69.81 195 THR A CA 1
ATOM 1526 C C . THR A 1 195 ? 5.473 4.088 20.656 1.00 69.81 195 THR A C 1
ATOM 1528 O O . THR A 1 195 ? 5.131 5.199 21.048 1.00 69.81 195 THR A O 1
ATOM 1531 N N . ILE A 1 196 ? 4.613 3.081 20.570 1.00 64.12 196 ILE A N 1
ATOM 1532 C CA . ILE A 1 196 ? 3.352 3.138 21.296 1.00 64.12 196 ILE A CA 1
ATOM 1533 C C . ILE A 1 196 ? 3.738 2.962 22.753 1.00 64.12 196 ILE A C 1
ATOM 1535 O O . ILE A 1 196 ? 4.304 1.927 23.103 1.00 64.12 196 ILE A O 1
ATOM 1539 N N . LEU A 1 197 ? 3.506 3.985 23.576 1.00 50.12 197 LEU A N 1
ATOM 1540 C CA . LEU A 1 197 ? 3.743 3.927 25.014 1.00 50.12 197 LEU A CA 1
ATOM 1541 C C . LEU A 1 197 ? 3.014 2.695 25.567 1.00 50.12 197 LEU A C 1
ATOM 1543 O O . LEU A 1 197 ? 1.800 2.676 25.738 1.00 50.12 197 LEU A O 1
ATOM 1547 N N . SER A 1 198 ? 3.764 1.616 25.773 1.00 41.75 198 SER A N 1
ATOM 1548 C CA . SER A 1 198 ? 3.262 0.345 26.285 1.00 41.75 198 SER A CA 1
ATOM 1549 C C . SER A 1 198 ? 3.237 0.320 27.812 1.00 41.75 198 SER A C 1
ATOM 1551 O O . SER A 1 198 ? 3.062 -0.740 28.407 1.00 41.75 198 SER A O 1
ATOM 1553 N N . SER A 1 199 ? 3.459 1.454 28.474 1.00 36.97 199 SER A N 1
ATOM 1554 C CA . SER A 1 199 ? 3.421 1.538 29.925 1.00 36.97 199 SER A CA 1
ATOM 1555 C C . SER A 1 199 ? 1.998 1.834 30.373 1.00 36.97 199 SER A C 1
ATOM 1557 O O . SER A 1 199 ? 1.331 2.686 29.802 1.00 36.97 199 SER A O 1
ATOM 1559 N N . GLY A 1 200 ? 1.537 1.132 31.408 1.00 38.31 200 GLY A N 1
ATOM 1560 C CA . GLY A 1 200 ? 0.274 1.384 32.102 1.00 38.31 200 GLY A CA 1
ATOM 1561 C C . GLY A 1 200 ? 0.225 2.731 32.828 1.00 38.31 200 GLY A C 1
ATOM 1562 O O . GLY A 1 200 ? -0.140 2.772 33.998 1.00 38.31 200 GLY A O 1
ATOM 1563 N N . ARG A 1 201 ? 0.602 3.821 32.153 1.00 36.69 201 ARG A N 1
ATOM 1564 C CA . ARG A 1 201 ? 0.003 5.122 32.406 1.00 36.69 201 ARG A CA 1
ATOM 1565 C C . ARG A 1 201 ? -1.377 5.056 31.779 1.00 36.69 201 ARG A C 1
ATOM 1567 O O . ARG A 1 201 ? -1.516 4.768 30.590 1.00 36.69 201 ARG A O 1
ATOM 1574 N N . THR A 1 202 ? -2.391 5.208 32.612 1.00 38.50 202 THR A N 1
ATOM 1575 C CA . THR A 1 202 ? -3.748 5.477 32.156 1.00 38.50 202 THR A CA 1
ATOM 1576 C C . THR A 1 202 ? -3.693 6.622 31.146 1.00 38.50 202 THR A C 1
ATOM 1578 O O . THR A 1 202 ? -2.902 7.554 31.291 1.00 38.50 202 THR A O 1
ATOM 1581 N N . PHE A 1 203 ? -4.514 6.544 30.100 1.00 45.88 203 PHE A N 1
ATOM 1582 C CA . PHE A 1 203 ? -4.653 7.613 29.106 1.00 45.88 203 PHE A CA 1
ATOM 1583 C C . PHE A 1 203 ? -5.067 8.965 29.728 1.00 45.88 203 PHE A C 1
ATOM 1585 O O . PHE A 1 203 ? -5.045 9.966 29.022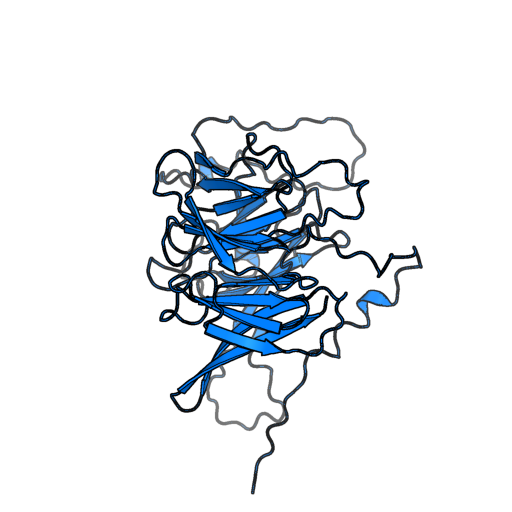 1.00 45.88 203 PHE A O 1
ATOM 1592 N N . ASP A 1 204 ? -5.407 8.998 31.019 1.00 42.31 204 ASP A N 1
ATOM 1593 C CA . ASP A 1 204 ? -5.648 10.207 31.814 1.00 42.31 204 ASP A CA 1
ATOM 1594 C C . ASP A 1 204 ? -4.411 11.125 31.926 1.00 42.31 204 ASP A C 1
ATOM 1596 O O . ASP A 1 204 ? -4.563 12.328 32.086 1.00 42.31 204 ASP A O 1
ATOM 1600 N N . ASP A 1 205 ? -3.182 10.611 31.766 1.00 42.12 205 ASP A N 1
ATOM 1601 C CA . ASP A 1 205 ? -1.968 11.456 31.749 1.00 42.12 205 ASP A CA 1
ATOM 1602 C C . ASP A 1 205 ? -1.683 12.083 30.360 1.00 42.12 205 ASP A C 1
ATOM 1604 O O . ASP A 1 205 ? -0.680 12.777 30.185 1.00 42.12 205 ASP A O 1
ATOM 1608 N N . LEU A 1 206 ? -2.520 11.813 29.347 1.00 45.88 206 LEU A N 1
ATOM 1609 C CA . LEU A 1 206 ? -2.402 12.363 27.985 1.00 45.88 206 LEU A CA 1
ATOM 1610 C C . LEU A 1 206 ? -3.378 13.520 27.705 1.00 45.88 206 LEU A C 1
ATOM 1612 O O . LEU A 1 206 ? -3.414 14.001 26.572 1.00 45.88 206 LEU A O 1
ATOM 1616 N N . ASP A 1 207 ? -4.104 14.012 28.714 1.00 41.78 207 ASP A N 1
ATOM 1617 C CA . ASP A 1 207 ? -4.981 15.192 28.599 1.00 41.78 207 ASP A CA 1
ATOM 1618 C C . ASP A 1 207 ? -4.225 16.487 28.208 1.00 41.78 207 ASP A C 1
ATOM 1620 O O . ASP A 1 207 ? -4.848 17.466 27.803 1.00 41.78 207 ASP A O 1
ATOM 1624 N N . ASP A 1 208 ? -2.885 16.480 28.231 1.00 38.88 208 ASP A N 1
ATOM 1625 C CA . ASP A 1 208 ? -2.041 17.578 27.731 1.00 38.88 208 ASP A CA 1
ATOM 1626 C C . ASP A 1 208 ? -1.828 17.574 26.202 1.00 38.88 208 ASP A C 1
ATOM 1628 O O . ASP A 1 208 ? -1.287 18.535 25.652 1.00 38.88 208 ASP A O 1
ATOM 1632 N N . TYR A 1 209 ? -2.279 16.541 25.481 1.00 39.47 209 TYR A N 1
ATOM 1633 C CA . TYR A 1 209 ? -2.461 16.623 24.028 1.00 39.47 209 TYR A CA 1
ATOM 1634 C C . TYR A 1 209 ? -3.915 16.980 23.745 1.00 39.47 209 TYR A C 1
ATOM 1636 O O . TYR A 1 209 ? -4.713 16.152 23.299 1.00 39.47 209 TYR A O 1
ATOM 1644 N N . SER A 1 210 ? -4.270 18.230 24.038 1.00 31.19 210 SER A N 1
ATOM 1645 C CA . SER A 1 210 ? -5.561 18.772 23.651 1.00 31.19 210 SER A CA 1
ATOM 1646 C C . SER A 1 210 ? -5.723 18.648 22.135 1.00 31.19 210 SER A C 1
ATOM 1648 O O . SER A 1 210 ? -4.939 19.162 21.335 1.00 31.19 210 SER A O 1
ATOM 1650 N N . MET A 1 211 ? -6.765 17.921 21.739 1.00 32.53 211 MET A N 1
ATOM 1651 C CA . MET A 1 211 ? -7.340 18.032 20.409 1.00 32.53 211 MET A CA 1
ATOM 1652 C C . MET A 1 211 ? -7.710 19.508 20.241 1.00 32.53 211 MET A C 1
ATOM 1654 O O . MET A 1 211 ? -8.601 20.004 20.932 1.00 32.53 211 MET A O 1
ATOM 1658 N N . VAL A 1 212 ? -6.981 20.232 19.394 1.00 28.25 212 VAL A N 1
ATOM 1659 C CA . VAL A 1 212 ? -7.342 21.604 19.037 1.00 28.25 212 VAL A CA 1
ATOM 1660 C C . VAL A 1 212 ? -8.599 21.502 18.182 1.00 28.25 212 VAL A C 1
ATOM 1662 O O . VAL A 1 212 ? -8.534 21.284 16.974 1.00 28.25 212 VAL A O 1
ATOM 1665 N N . LEU A 1 213 ? -9.757 21.585 18.832 1.00 28.88 213 LEU A N 1
ATOM 1666 C CA . LEU A 1 213 ? -11.006 21.907 18.165 1.00 28.88 213 LEU A CA 1
ATOM 1667 C C . LEU A 1 213 ? -10.865 23.359 17.706 1.00 28.88 213 LEU A C 1
ATOM 1669 O O . LEU A 1 213 ? -10.804 24.271 18.529 1.00 28.88 213 LEU A O 1
ATOM 1673 N N . TYR A 1 214 ? -10.728 23.559 16.398 1.00 30.98 214 TYR A N 1
ATOM 1674 C CA . TYR A 1 214 ? -10.821 24.886 15.808 1.00 30.98 214 TYR A CA 1
ATOM 1675 C C . TYR A 1 214 ? -12.284 25.318 15.888 1.00 30.98 214 TYR A C 1
ATOM 1677 O O . TYR A 1 214 ? -13.102 24.869 15.088 1.00 30.98 214 TYR A O 1
ATOM 1685 N N . ASP A 1 215 ? -12.610 26.148 16.875 1.00 28.56 215 ASP A N 1
ATOM 1686 C CA . ASP A 1 215 ? -13.857 26.906 16.860 1.00 28.56 215 ASP A CA 1
ATOM 1687 C C . ASP A 1 215 ? -13.657 28.057 15.867 1.00 28.56 215 ASP A C 1
ATOM 1689 O O . ASP A 1 215 ? -12.750 28.881 16.011 1.00 28.56 215 ASP A O 1
ATOM 1693 N N . SER A 1 216 ? -14.407 28.018 14.772 1.00 36.75 216 SER A N 1
ATOM 1694 C CA . SER A 1 216 ? -14.139 28.769 13.547 1.00 36.75 216 SER A CA 1
ATOM 1695 C C . SER A 1 216 ? -14.713 30.184 13.561 1.00 36.75 216 SER A C 1
ATOM 1697 O O . SER A 1 216 ? -15.222 30.615 12.536 1.00 36.75 216 SER A O 1
ATOM 1699 N N . ASP A 1 217 ? -14.643 30.895 14.684 1.00 38.59 217 ASP A N 1
ATOM 1700 C CA . ASP A 1 217 ? -15.195 32.247 14.812 1.00 38.59 217 ASP A CA 1
ATOM 1701 C C . ASP A 1 217 ? -14.334 33.110 15.755 1.00 38.59 217 ASP A C 1
ATOM 1703 O O . ASP A 1 217 ? -14.755 33.432 16.860 1.00 38.59 217 ASP A O 1
ATOM 1707 N N . ASP A 1 218 ? -13.116 33.482 15.347 1.00 39.28 218 ASP A N 1
ATOM 1708 C CA . ASP A 1 218 ? -12.552 34.791 15.717 1.00 39.28 218 ASP A CA 1
ATOM 1709 C C . ASP A 1 218 ? -11.274 35.113 14.925 1.00 39.28 218 ASP A C 1
ATOM 1711 O O . ASP A 1 218 ? -10.299 34.358 14.906 1.00 39.28 218 ASP A O 1
ATOM 1715 N N . GLU A 1 219 ? -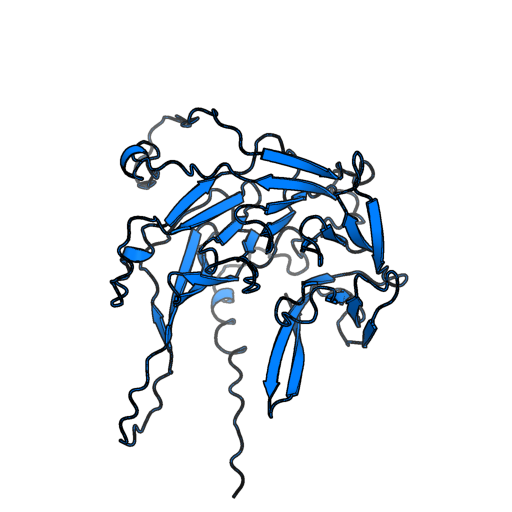11.268 36.279 14.275 1.00 46.03 219 GLU A N 1
ATOM 1716 C CA . GLU A 1 219 ? -10.061 36.874 13.709 1.00 46.03 219 GLU A CA 1
ATOM 1717 C C . GLU A 1 219 ? -9.200 37.451 14.839 1.00 46.03 219 GLU A C 1
ATOM 1719 O O . GLU A 1 219 ? -9.443 38.550 15.337 1.00 46.03 219 GLU A O 1
ATOM 1724 N N . GLY A 1 220 ? -8.171 36.715 15.254 1.00 32.47 220 GLY A N 1
ATOM 1725 C CA . GLY A 1 220 ? -7.229 37.193 16.261 1.00 32.47 220 GLY A CA 1
ATOM 1726 C C . GLY A 1 220 ? -5.939 36.384 16.287 1.00 32.47 220 GLY A C 1
ATOM 1727 O O . GLY A 1 220 ? -5.952 35.164 16.402 1.00 32.47 220 GLY A O 1
ATOM 1728 N N . GLU A 1 221 ? -4.812 37.081 16.158 1.00 36.50 221 GLU A N 1
ATOM 1729 C CA . GLU A 1 221 ? -3.447 36.560 16.249 1.00 36.50 221 GLU A CA 1
ATOM 1730 C C . GLU A 1 221 ? -3.241 35.597 17.436 1.00 36.50 221 GLU A C 1
ATOM 1732 O O . GLU A 1 221 ? -3.605 35.913 18.561 1.00 36.50 221 GLU A O 1
ATOM 1737 N N . TYR A 1 222 ? -2.621 34.435 17.196 1.00 28.72 222 TYR A N 1
ATOM 1738 C CA . TYR A 1 222 ? -1.304 34.032 17.723 1.00 28.72 222 TYR A CA 1
ATOM 1739 C C . TYR A 1 222 ? -1.032 32.557 17.385 1.00 28.72 222 TYR A C 1
ATOM 1741 O O . TYR A 1 222 ? -1.627 31.629 17.929 1.00 28.72 222 TYR A O 1
ATOM 1749 N N . SER A 1 223 ? -0.057 32.346 16.498 1.00 36.31 223 SER A N 1
ATOM 1750 C CA . SER A 1 223 ? 0.574 31.049 16.258 1.00 36.31 223 SER A CA 1
ATOM 1751 C C . SER A 1 223 ? 1.379 30.641 17.491 1.00 36.31 223 SER A C 1
ATOM 1753 O O . SER A 1 223 ? 2.411 31.242 17.789 1.00 36.31 223 SER A O 1
ATOM 1755 N N . THR A 1 224 ? 0.922 29.604 18.191 1.00 28.12 224 THR A N 1
ATOM 1756 C CA . THR A 1 224 ? 1.763 28.854 19.128 1.00 28.12 224 THR A CA 1
ATOM 1757 C C . THR A 1 224 ? 1.677 27.383 18.746 1.00 28.12 224 THR A C 1
ATOM 1759 O O . THR A 1 224 ? 0.804 26.651 19.199 1.00 28.12 224 THR A O 1
ATOM 1762 N N . MET A 1 225 ? 2.567 26.954 17.846 1.00 29.00 225 MET A N 1
ATOM 1763 C CA . MET A 1 225 ? 2.758 25.536 17.558 1.00 29.00 225 MET A CA 1
ATOM 1764 C C . MET A 1 225 ? 3.275 24.843 18.822 1.00 29.00 225 MET A C 1
ATOM 1766 O O . MET A 1 225 ? 4.425 25.039 19.223 1.00 29.00 225 MET A O 1
ATOM 1770 N N . LEU A 1 226 ? 2.427 24.030 19.446 1.00 30.34 226 LEU A N 1
ATOM 1771 C CA . LEU A 1 226 ? 2.826 23.118 20.511 1.00 30.34 226 LEU A CA 1
ATOM 1772 C C . LEU A 1 226 ? 3.755 22.050 19.922 1.00 30.34 226 LEU A C 1
ATOM 1774 O O . LEU A 1 226 ? 3.330 21.042 19.364 1.00 30.34 226 LEU A O 1
ATOM 1778 N N . THR A 1 227 ? 5.058 22.289 20.044 1.00 35.56 227 THR A N 1
ATOM 1779 C CA . THR A 1 227 ? 6.096 21.272 19.871 1.00 35.56 227 THR A CA 1
ATOM 1780 C C . THR A 1 227 ? 6.171 20.464 21.162 1.00 35.56 227 THR A C 1
ATOM 1782 O O . THR A 1 227 ? 6.955 20.749 22.063 1.00 35.56 227 THR A O 1
ATOM 1785 N N . GLY A 1 228 ? 5.287 19.472 21.279 1.00 35.78 228 GLY A N 1
ATOM 1786 C CA . GLY A 1 228 ? 5.365 18.472 22.339 1.00 35.78 228 GLY A CA 1
ATOM 1787 C C . GLY A 1 228 ? 6.746 17.808 22.347 1.00 35.78 228 GLY A C 1
ATOM 1788 O O . GLY A 1 228 ? 7.260 17.405 21.303 1.00 35.78 228 GLY A O 1
ATOM 1789 N N . SER A 1 229 ? 7.347 17.749 23.535 1.00 35.09 229 SER A N 1
ATOM 1790 C CA . SER A 1 229 ? 8.669 17.192 23.837 1.00 35.09 229 SER A CA 1
ATOM 1791 C C . SER A 1 229 ? 8.950 15.864 23.112 1.00 35.09 229 SER A C 1
ATOM 1793 O O . SER A 1 229 ? 8.315 14.839 23.366 1.00 35.09 229 SER A O 1
ATOM 1795 N N . THR A 1 230 ? 9.934 15.885 22.212 1.00 43.12 230 THR A N 1
ATOM 1796 C CA . THR A 1 230 ? 10.417 14.755 21.409 1.00 43.12 230 THR A CA 1
ATOM 1797 C C . THR A 1 230 ? 11.388 13.865 22.188 1.00 43.12 230 THR A C 1
ATOM 1799 O O . THR A 1 230 ? 12.543 13.742 21.792 1.00 43.12 230 THR A O 1
ATOM 1802 N N . ASP A 1 231 ? 10.956 13.224 23.273 1.00 44.03 231 ASP A N 1
ATOM 1803 C CA . ASP A 1 231 ? 11.806 12.250 23.975 1.00 44.03 231 ASP A CA 1
ATOM 1804 C C . ASP A 1 231 ? 11.073 10.928 24.264 1.00 44.03 231 ASP A C 1
ATOM 1806 O O . ASP A 1 231 ? 10.429 10.752 25.296 1.00 44.03 231 ASP A O 1
ATOM 1810 N N . SER A 1 232 ? 11.163 9.992 23.301 1.00 45.94 232 SER A N 1
ATOM 1811 C CA . SER A 1 232 ? 11.442 8.540 23.471 1.00 45.94 232 SER A CA 1
ATOM 1812 C C . SER A 1 232 ? 11.142 7.710 22.196 1.00 45.94 232 SER A C 1
ATOM 1814 O O . SER A 1 232 ? 10.237 6.881 22.107 1.00 45.94 232 SER A O 1
ATOM 1816 N N . SER A 1 233 ? 11.994 7.948 21.192 1.00 59.78 233 SER A N 1
ATOM 1817 C CA . SER A 1 233 ? 12.512 7.011 20.174 1.00 59.78 233 SER A CA 1
ATOM 1818 C C . SER A 1 233 ? 11.544 6.217 19.281 1.00 59.78 233 SER A C 1
ATOM 1820 O O . SER A 1 233 ? 11.653 4.990 19.211 1.00 59.78 233 SER A O 1
ATOM 1822 N N . SER A 1 234 ? 10.679 6.875 18.503 1.00 66.81 234 SER A N 1
ATOM 1823 C CA . SER A 1 234 ? 10.123 6.191 17.327 1.00 66.81 234 SER A CA 1
ATOM 1824 C C . SER A 1 234 ? 11.277 5.693 16.441 1.00 66.81 234 SER A C 1
ATOM 1826 O O . SER A 1 234 ? 12.209 6.435 16.117 1.00 66.81 234 SER A O 1
ATOM 1828 N N . LYS A 1 235 ? 11.280 4.397 16.106 1.00 80.06 235 LYS A N 1
ATOM 1829 C CA . LYS A 1 235 ? 12.381 3.802 15.344 1.00 80.06 235 LYS A CA 1
ATOM 1830 C C . LYS A 1 235 ? 12.085 3.948 13.862 1.00 80.06 235 LYS A C 1
ATOM 1832 O O . LYS A 1 235 ? 11.133 3.359 13.355 1.00 80.06 235 LYS A O 1
ATOM 1837 N N . VAL A 1 236 ? 12.938 4.690 13.166 1.00 82.62 236 VAL A N 1
ATOM 1838 C CA . VAL A 1 236 ? 12.933 4.765 11.703 1.00 82.62 236 VAL A CA 1
ATOM 1839 C C . VAL A 1 236 ? 14.159 4.061 11.172 1.00 82.62 236 VAL A C 1
ATOM 1841 O O . VAL A 1 236 ? 15.275 4.334 11.604 1.00 82.62 236 VAL A O 1
ATOM 1844 N N . THR A 1 237 ? 13.959 3.145 10.237 1.00 85.06 237 THR A N 1
ATOM 1845 C CA . THR A 1 237 ? 15.044 2.441 9.554 1.00 85.06 237 THR A CA 1
ATOM 1846 C C . THR A 1 237 ? 14.902 2.664 8.059 1.00 85.06 237 THR A C 1
ATOM 1848 O O . THR A 1 237 ? 13.930 2.217 7.456 1.00 85.06 237 THR A O 1
ATOM 1851 N N . ILE A 1 238 ? 15.867 3.354 7.453 1.00 84.38 238 ILE A N 1
ATOM 1852 C CA . ILE A 1 238 ? 15.940 3.470 5.995 1.00 84.38 238 ILE A CA 1
ATOM 1853 C C . ILE A 1 238 ? 16.482 2.148 5.457 1.00 84.38 238 ILE A C 1
ATOM 1855 O O . ILE A 1 238 ? 17.595 1.750 5.793 1.00 84.38 238 ILE A O 1
ATOM 1859 N N . ILE A 1 239 ? 15.676 1.450 4.660 1.00 84.31 239 ILE A N 1
ATOM 1860 C CA . ILE A 1 239 ? 16.051 0.148 4.081 1.00 84.31 239 ILE A CA 1
ATOM 1861 C C . ILE A 1 239 ? 16.484 0.268 2.618 1.00 84.31 239 ILE A C 1
ATOM 1863 O O . ILE A 1 239 ? 17.207 -0.590 2.113 1.00 84.31 239 ILE A O 1
ATOM 1867 N N . ARG A 1 240 ? 16.065 1.345 1.944 1.00 83.69 240 ARG A N 1
ATOM 1868 C CA . ARG A 1 240 ? 16.496 1.718 0.598 1.00 83.69 240 ARG A CA 1
ATOM 1869 C C . ARG A 1 240 ? 16.593 3.235 0.526 1.00 83.69 240 ARG A C 1
ATOM 1871 O O . ARG A 1 240 ? 15.617 3.915 0.836 1.00 83.69 240 ARG A O 1
ATOM 1878 N N . ASP A 1 241 ? 17.753 3.742 0.127 1.00 84.44 241 ASP A N 1
ATOM 1879 C CA . ASP A 1 241 ? 17.968 5.173 -0.080 1.00 84.44 241 ASP A CA 1
ATOM 1880 C C . ASP A 1 241 ? 17.183 5.698 -1.288 1.00 84.44 241 ASP A C 1
ATOM 1882 O O . ASP A 1 241 ? 16.717 4.932 -2.134 1.00 84.44 241 ASP A O 1
ATOM 1886 N N . ALA A 1 242 ? 17.043 7.023 -1.358 1.00 81.00 242 ALA A N 1
ATOM 1887 C CA . ALA A 1 242 ? 16.487 7.677 -2.534 1.00 81.00 242 ALA A CA 1
ATOM 1888 C C . ALA A 1 242 ? 17.378 7.377 -3.745 1.00 81.00 242 ALA A C 1
ATOM 1890 O O . ALA A 1 242 ? 18.606 7.461 -3.656 1.00 81.00 242 ALA A O 1
ATOM 1891 N N . ASP A 1 243 ? 16.762 7.029 -4.867 1.00 77.81 243 ASP A N 1
ATOM 1892 C CA . ASP A 1 243 ? 17.491 6.796 -6.103 1.00 77.81 243 ASP A CA 1
ATOM 1893 C C . ASP A 1 243 ? 17.799 8.159 -6.754 1.00 77.81 243 ASP A C 1
ATOM 1895 O O . ASP A 1 243 ? 16.871 8.885 -7.116 1.00 77.81 243 ASP A O 1
ATOM 1899 N N . PRO A 1 244 ? 19.083 8.546 -6.893 1.00 67.38 244 PRO A N 1
ATOM 1900 C CA . PRO A 1 244 ? 19.466 9.858 -7.414 1.00 67.38 244 PRO A CA 1
ATOM 1901 C C . PRO A 1 244 ? 19.111 10.041 -8.894 1.00 67.38 244 PRO A C 1
ATOM 1903 O O . PRO A 1 244 ? 19.190 11.156 -9.400 1.00 67.38 244 PRO A O 1
ATOM 1906 N N . THR A 1 245 ? 18.741 8.965 -9.598 1.00 67.19 245 THR A N 1
ATOM 1907 C CA . THR A 1 245 ? 18.254 9.042 -10.981 1.00 67.19 245 THR A CA 1
ATOM 1908 C C . THR A 1 245 ? 16.802 9.514 -11.072 1.00 67.19 245 THR A C 1
ATOM 1910 O O . THR A 1 245 ? 16.362 9.911 -12.150 1.00 67.19 245 THR A O 1
ATOM 1913 N N . PHE A 1 246 ? 16.066 9.540 -9.954 1.00 64.31 246 PHE A N 1
ATOM 1914 C CA . PHE A 1 246 ? 14.797 10.253 -9.866 1.00 64.31 246 PHE A CA 1
ATOM 1915 C C . PHE A 1 246 ? 15.086 11.749 -9.730 1.00 64.31 246 PHE A C 1
ATOM 1917 O O . PHE A 1 246 ? 15.356 12.253 -8.638 1.00 64.31 246 PHE A O 1
ATOM 1924 N N . SER A 1 247 ? 15.053 12.458 -10.860 1.00 54.28 247 SER A N 1
ATOM 1925 C CA . SER A 1 247 ? 15.081 13.919 -1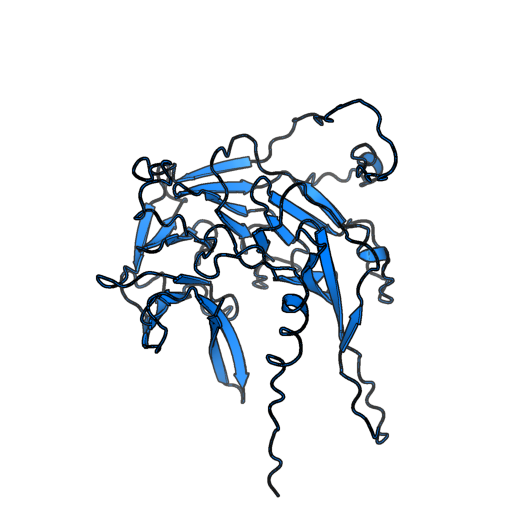0.858 1.00 54.28 247 SER A CA 1
ATOM 1926 C C . SER A 1 247 ? 13.819 14.451 -10.181 1.00 54.28 247 SER A C 1
ATOM 1928 O O . SER A 1 247 ? 12.712 14.023 -10.498 1.00 54.28 247 SER A O 1
ATOM 1930 N N . SER A 1 248 ? 13.978 15.398 -9.258 1.00 51.34 248 SER A N 1
ATOM 1931 C CA . SER A 1 248 ? 12.860 16.148 -8.675 1.00 51.34 248 SER A CA 1
ATOM 1932 C C . SER A 1 248 ? 12.277 17.197 -9.617 1.00 51.34 248 SER A C 1
ATOM 1934 O O . SER A 1 248 ? 11.292 17.845 -9.268 1.00 51.34 248 SER A O 1
ATOM 1936 N N . ASP A 1 249 ? 12.882 17.383 -10.791 1.00 49.09 249 ASP A N 1
ATOM 1937 C CA . ASP A 1 249 ? 12.379 18.301 -11.801 1.00 49.09 249 ASP A CA 1
ATOM 1938 C C . ASP A 1 249 ? 11.183 17.656 -12.508 1.00 49.09 249 ASP A C 1
ATOM 1940 O O . ASP A 1 249 ? 11.305 16.985 -13.538 1.00 49.09 249 ASP A O 1
ATOM 1944 N N . ALA A 1 250 ? 10.001 17.916 -11.946 1.00 44.91 250 ALA A N 1
ATOM 1945 C CA . ALA A 1 250 ? 8.676 17.575 -12.471 1.00 44.91 250 ALA A CA 1
ATOM 1946 C C . ALA A 1 250 ? 8.384 18.134 -13.887 1.00 44.91 250 ALA A C 1
ATOM 1948 O O . ALA A 1 250 ? 7.275 18.005 -14.396 1.00 44.91 250 ALA A O 1
ATOM 1949 N N . THR A 1 251 ? 9.363 18.769 -14.535 1.00 44.12 251 THR A N 1
ATOM 1950 C CA . THR A 1 251 ? 9.284 19.328 -15.890 1.00 44.12 251 THR A CA 1
ATOM 1951 C C . THR A 1 251 ? 9.654 18.323 -16.979 1.00 44.12 251 THR A C 1
ATOM 1953 O O . THR A 1 251 ? 9.387 18.569 -18.155 1.00 44.12 251 THR A O 1
ATOM 1956 N N . THR A 1 252 ? 10.235 17.175 -16.624 1.00 44.41 252 THR A N 1
ATOM 1957 C CA . THR A 1 252 ? 10.425 16.076 -17.576 1.00 44.41 252 THR A CA 1
ATOM 1958 C C . THR A 1 252 ? 9.174 15.197 -17.593 1.00 44.41 252 THR A C 1
ATOM 1960 O O . THR A 1 252 ? 8.933 14.416 -16.679 1.00 44.41 252 THR A O 1
ATOM 1963 N N . GLN A 1 253 ? 8.378 15.317 -18.661 1.00 45.75 253 GLN A N 1
ATOM 1964 C CA . GLN A 1 253 ? 7.148 14.547 -18.941 1.00 45.75 253 GLN A CA 1
ATOM 1965 C C . GLN A 1 253 ? 7.288 13.009 -18.829 1.00 45.75 253 GLN A C 1
ATOM 1967 O O . GLN A 1 253 ? 6.284 12.305 -18.844 1.00 45.75 253 GLN A O 1
ATOM 1972 N N . ASP A 1 254 ? 8.511 12.484 -18.711 1.00 51.09 254 ASP A N 1
ATOM 1973 C CA . ASP A 1 254 ? 8.816 11.051 -18.637 1.00 51.09 254 ASP A CA 1
ATOM 1974 C C . ASP A 1 254 ? 8.887 10.479 -17.209 1.00 51.09 254 ASP A C 1
ATOM 1976 O O . ASP A 1 254 ? 9.009 9.258 -17.038 1.00 51.09 254 ASP A O 1
ATOM 1980 N N . HIS A 1 255 ? 8.819 11.318 -16.172 1.00 62.97 255 HIS A N 1
ATOM 1981 C CA . HIS A 1 255 ? 8.865 10.856 -14.787 1.00 62.97 255 HIS A CA 1
ATOM 1982 C C . HIS A 1 255 ? 7.464 10.740 -14.194 1.00 62.97 255 HIS A C 1
ATOM 1984 O O . HIS A 1 255 ? 6.939 11.665 -13.587 1.00 62.97 255 HIS A O 1
ATOM 1990 N N . ASP A 1 256 ? 6.874 9.555 -14.340 1.00 69.19 256 ASP A N 1
ATOM 1991 C CA . ASP A 1 256 ? 5.701 9.177 -13.562 1.00 69.19 256 ASP A CA 1
ATOM 1992 C C . ASP A 1 256 ? 6.143 8.710 -12.164 1.00 69.19 256 ASP A C 1
ATOM 1994 O O . ASP A 1 256 ? 6.848 7.696 -12.056 1.00 69.19 256 ASP A O 1
ATOM 1998 N N . PRO A 1 257 ? 5.776 9.430 -11.091 1.00 77.62 257 PRO A N 1
ATOM 1999 C CA . PRO A 1 257 ? 6.228 9.119 -9.746 1.00 77.62 257 PRO A CA 1
ATOM 2000 C C . PRO A 1 257 ? 5.423 7.977 -9.113 1.00 77.62 257 PRO A C 1
ATOM 2002 O O . PRO A 1 257 ? 5.683 7.651 -7.961 1.00 77.62 257 PRO A O 1
ATOM 2005 N N . TRP A 1 258 ? 4.470 7.343 -9.815 1.00 87.69 258 TRP A N 1
ATOM 2006 C CA . TRP A 1 258 ? 3.694 6.249 -9.236 1.00 87.69 258 TRP A CA 1
ATOM 2007 C C . TRP A 1 258 ? 4.602 5.119 -8.752 1.00 87.69 258 TRP A C 1
ATOM 2009 O O . TRP A 1 258 ? 5.342 4.488 -9.522 1.00 87.69 258 TRP A O 1
ATOM 2019 N N . GLN A 1 259 ? 4.498 4.846 -7.457 1.00 90.88 259 GLN A N 1
ATOM 2020 C CA . GLN A 1 259 ? 5.147 3.732 -6.800 1.00 90.88 259 GLN A CA 1
ATOM 2021 C C . GLN A 1 259 ? 4.239 3.202 -5.692 1.00 90.88 259 GLN A C 1
ATOM 2023 O O . GLN A 1 259 ? 3.477 3.944 -5.074 1.00 90.88 259 GLN A O 1
ATOM 2028 N N . SER A 1 260 ? 4.320 1.903 -5.431 1.00 93.25 260 SER A N 1
ATOM 2029 C CA . SER A 1 260 ? 3.563 1.260 -4.361 1.00 93.25 260 SER A CA 1
ATOM 2030 C C . SER A 1 260 ? 4.402 0.197 -3.659 1.00 93.25 260 SER A C 1
ATOM 2032 O O . SER A 1 260 ? 5.357 -0.346 -4.217 1.00 93.25 260 SER A O 1
ATOM 2034 N N . CYS A 1 261 ? 4.053 -0.106 -2.414 1.00 93.31 261 CYS A N 1
ATOM 2035 C CA . CYS A 1 261 ? 4.694 -1.152 -1.633 1.00 93.31 261 CYS A CA 1
ATOM 2036 C C . CYS A 1 261 ? 3.663 -2.012 -0.907 1.00 93.31 261 CYS A C 1
ATOM 2038 O O . CYS A 1 261 ? 2.645 -1.518 -0.439 1.00 93.31 261 CYS A O 1
ATOM 2040 N N . THR A 1 262 ? 3.951 -3.298 -0.775 1.00 92.50 262 THR A N 1
ATOM 2041 C CA . THR A 1 262 ? 3.195 -4.224 0.071 1.00 92.50 262 THR A CA 1
ATOM 2042 C C . THR A 1 262 ? 4.160 -5.180 0.748 1.00 92.50 262 THR A C 1
ATOM 2044 O O . THR A 1 262 ? 5.325 -5.279 0.353 1.00 92.50 262 THR A O 1
ATOM 2047 N N . TRP A 1 263 ? 3.720 -5.861 1.796 1.00 90.88 263 TRP A N 1
ATOM 2048 C CA . TRP A 1 263 ? 4.581 -6.805 2.492 1.00 90.88 263 TRP A CA 1
ATOM 2049 C C . TRP A 1 263 ? 4.780 -8.078 1.658 1.00 90.88 263 TRP A C 1
ATOM 2051 O O . TRP A 1 263 ? 3.922 -8.488 0.886 1.00 90.88 263 TRP A O 1
ATOM 2061 N N . GLY A 1 264 ? 5.989 -8.642 1.719 1.00 90.25 264 GLY A N 1
ATOM 2062 C CA . GLY A 1 264 ? 6.290 -9.933 1.098 1.00 90.25 264 GLY A CA 1
ATOM 2063 C C . GLY A 1 264 ? 5.830 -11.085 1.985 1.00 90.25 264 GLY A C 1
ATOM 2064 O O . GLY A 1 264 ? 5.285 -10.865 3.059 1.00 90.25 264 GLY A O 1
ATOM 2065 N N . ALA A 1 265 ? 6.132 -12.326 1.605 1.00 88.25 265 ALA A N 1
ATOM 2066 C CA . ALA A 1 265 ? 5.775 -13.523 2.376 1.00 88.25 265 ALA A CA 1
ATOM 2067 C C . ALA A 1 265 ? 6.526 -13.663 3.719 1.00 88.25 265 ALA A C 1
ATOM 2069 O O . ALA A 1 265 ? 6.227 -14.555 4.515 1.00 88.25 265 ALA A O 1
ATOM 2070 N N . HIS A 1 266 ? 7.541 -12.828 3.956 1.00 87.44 266 HIS A N 1
ATOM 2071 C CA . HIS A 1 266 ? 8.342 -12.817 5.176 1.00 87.44 266 HIS A CA 1
ATOM 2072 C C . HIS A 1 266 ? 8.248 -11.449 5.877 1.00 87.44 266 HIS A C 1
ATOM 2074 O O . HIS A 1 266 ? 8.311 -10.427 5.191 1.00 87.44 266 HIS A O 1
ATOM 2080 N N . PRO A 1 267 ? 8.281 -11.391 7.228 1.00 85.88 267 PRO A N 1
ATOM 2081 C CA . PRO A 1 267 ? 8.318 -10.148 8.023 1.00 85.88 267 PRO A CA 1
ATOM 2082 C C . PRO A 1 267 ? 9.459 -9.168 7.728 1.00 85.88 267 PRO A C 1
ATOM 2084 O O . PRO A 1 267 ? 9.554 -8.110 8.340 1.00 85.88 267 PRO A O 1
ATOM 2087 N N . SER A 1 268 ? 10.378 -9.541 6.844 1.00 89.31 268 SER A N 1
ATOM 2088 C CA . SER A 1 268 ? 11.588 -8.779 6.538 1.00 89.31 268 SER A CA 1
ATOM 2089 C C . SER A 1 268 ? 11.752 -8.550 5.039 1.00 89.31 268 SER A C 1
ATOM 2091 O O . SER A 1 268 ? 12.861 -8.360 4.541 1.00 89.31 268 SER A O 1
ATOM 2093 N N . GLN A 1 269 ? 10.639 -8.660 4.318 1.00 90.88 269 GLN A N 1
ATOM 2094 C CA . GLN A 1 269 ? 10.566 -8.512 2.881 1.00 90.88 269 GLN A CA 1
ATOM 2095 C C . GLN A 1 269 ? 9.444 -7.543 2.537 1.00 90.88 269 GLN A C 1
ATOM 2097 O O . GLN A 1 269 ? 8.342 -7.633 3.078 1.00 90.88 269 GLN A O 1
ATOM 2102 N N . LEU A 1 270 ? 9.729 -6.637 1.611 1.00 92.31 270 LEU A N 1
ATOM 2103 C CA . LEU A 1 270 ? 8.741 -5.770 0.985 1.00 92.31 270 LEU A CA 1
ATOM 2104 C C . LEU A 1 270 ? 8.740 -6.025 -0.510 1.00 92.31 270 LEU A C 1
ATOM 2106 O O . LEU A 1 270 ? 9.795 -6.141 -1.127 1.00 92.31 270 LEU A O 1
ATOM 2110 N N . ILE A 1 271 ? 7.558 -6.079 -1.096 1.00 93.88 271 ILE A N 1
ATOM 2111 C CA . ILE A 1 271 ? 7.389 -6.003 -2.535 1.00 93.88 271 ILE A CA 1
ATOM 2112 C C . ILE A 1 271 ? 7.186 -4.538 -2.879 1.00 93.88 271 ILE A C 1
ATOM 2114 O O . ILE A 1 271 ? 6.313 -3.874 -2.324 1.00 93.88 271 ILE A O 1
ATOM 2118 N N . THR A 1 272 ? 7.989 -4.031 -3.799 1.00 93.94 272 THR A N 1
ATOM 2119 C CA . THR A 1 272 ? 7.878 -2.672 -4.311 1.00 93.94 272 THR A CA 1
ATOM 2120 C C . THR A 1 272 ? 7.559 -2.694 -5.784 1.00 93.94 272 THR A C 1
ATOM 2122 O O . THR A 1 272 ? 8.179 -3.438 -6.541 1.00 93.94 272 THR A O 1
ATOM 2125 N N . ALA A 1 273 ? 6.619 -1.859 -6.191 1.00 93.50 273 ALA A N 1
ATOM 2126 C CA . ALA A 1 273 ? 6.249 -1.672 -7.574 1.00 93.50 273 ALA A CA 1
ATOM 2127 C C . ALA A 1 273 ? 6.543 -0.246 -8.010 1.00 93.50 273 ALA A C 1
ATOM 2129 O O . ALA A 1 273 ? 6.257 0.718 -7.305 1.00 93.50 273 ALA A O 1
ATOM 2130 N N . SER A 1 274 ? 7.076 -0.146 -9.215 1.00 92.00 274 SER A N 1
ATOM 2131 C CA . SER A 1 274 ? 7.059 1.050 -10.040 1.00 92.00 274 SER A CA 1
ATOM 2132 C C . SER A 1 274 ? 6.377 0.695 -11.355 1.00 92.00 274 SER A C 1
ATOM 2134 O O . SER A 1 274 ? 6.106 -0.475 -11.635 1.00 92.00 274 SER A O 1
ATOM 2136 N N . ARG A 1 275 ? 6.180 1.669 -12.241 1.00 89.12 275 ARG A N 1
ATOM 2137 C CA . ARG A 1 275 ? 5.677 1.376 -13.591 1.00 89.12 275 ARG A CA 1
ATOM 2138 C C . ARG A 1 275 ? 6.548 0.404 -14.385 1.00 89.12 275 ARG A C 1
ATOM 2140 O O . ARG A 1 275 ? 6.038 -0.247 -15.293 1.00 89.12 275 ARG A O 1
ATOM 2147 N N . LYS A 1 276 ? 7.843 0.325 -14.065 1.00 90.25 276 LYS A N 1
ATOM 2148 C CA . LYS A 1 276 ? 8.861 -0.401 -14.839 1.00 90.25 276 LYS A CA 1
ATOM 2149 C C . LYS A 1 276 ? 9.247 -1.744 -14.223 1.00 90.25 276 LYS A C 1
ATOM 2151 O O . LYS A 1 276 ? 9.831 -2.575 -14.914 1.00 90.25 276 LYS A O 1
ATOM 2156 N N . SER A 1 277 ? 8.960 -1.969 -12.945 1.00 92.44 277 SER A N 1
ATOM 2157 C CA . SER A 1 277 ? 9.405 -3.174 -12.247 1.00 92.44 277 SER A CA 1
ATOM 2158 C C . SER A 1 277 ? 8.553 -3.497 -11.030 1.00 92.44 277 SER A C 1
ATOM 2160 O O . SER A 1 277 ? 8.022 -2.611 -10.362 1.00 92.44 277 SER A O 1
ATOM 2162 N N . LEU A 1 278 ? 8.476 -4.792 -10.737 1.00 94.62 278 LEU A N 1
ATOM 2163 C CA . LEU A 1 278 ? 8.087 -5.336 -9.447 1.00 94.62 278 LEU A CA 1
ATOM 2164 C C . LEU A 1 278 ? 9.321 -5.988 -8.828 1.00 94.62 278 LEU A C 1
ATOM 2166 O O . LEU A 1 278 ? 9.940 -6.864 -9.439 1.00 94.62 278 LEU A O 1
ATOM 2170 N N . ASP A 1 279 ? 9.650 -5.591 -7.612 1.00 93.69 279 ASP A N 1
ATOM 2171 C CA . ASP A 1 279 ? 10.892 -5.936 -6.938 1.00 93.69 279 ASP A CA 1
ATOM 2172 C C . ASP A 1 279 ? 10.612 -6.455 -5.529 1.00 93.69 279 ASP A C 1
ATOM 2174 O O . ASP A 1 279 ? 9.755 -5.925 -4.831 1.00 93.69 279 ASP A O 1
ATOM 2178 N N . LEU A 1 280 ? 11.352 -7.471 -5.092 1.00 92.88 280 LEU A N 1
ATOM 2179 C CA . LEU A 1 280 ? 11.378 -7.942 -3.711 1.00 92.88 280 LEU A CA 1
ATOM 2180 C C . LEU A 1 280 ? 12.607 -7.361 -3.017 1.00 92.88 280 LEU A C 1
ATOM 2182 O O . LEU A 1 280 ? 13.738 -7.605 -3.433 1.00 92.88 280 LEU A O 1
ATOM 2186 N N . VAL A 1 281 ? 12.377 -6.615 -1.949 1.00 91.62 281 VAL A N 1
ATOM 2187 C CA . VAL A 1 281 ? 13.384 -5.957 -1.125 1.00 91.62 281 VAL A CA 1
ATOM 2188 C C . VAL A 1 281 ? 13.519 -6.749 0.173 1.00 91.62 281 VAL A C 1
ATOM 2190 O O . VAL A 1 281 ? 12.653 -6.664 1.042 1.00 91.62 281 VAL A O 1
ATOM 2193 N N . ASP A 1 282 ? 14.590 -7.537 0.303 1.00 89.75 282 ASP A N 1
ATOM 2194 C CA . ASP A 1 282 ? 14.903 -8.287 1.528 1.00 89.75 282 ASP A CA 1
ATOM 2195 C C . ASP A 1 282 ? 15.907 -7.512 2.383 1.00 89.75 282 ASP A C 1
ATOM 2197 O O . ASP A 1 282 ? 17.048 -7.285 1.972 1.00 89.75 282 ASP A O 1
ATOM 2201 N N . PHE A 1 283 ? 15.479 -7.103 3.575 1.00 87.31 283 PHE A N 1
ATOM 2202 C CA . PHE A 1 283 ? 16.268 -6.275 4.489 1.00 87.31 283 PHE A CA 1
ATOM 2203 C C . PHE A 1 283 ? 16.795 -7.048 5.708 1.00 87.31 283 PHE A C 1
ATOM 2205 O O . PHE A 1 283 ? 17.180 -6.443 6.706 1.00 87.31 283 PHE A O 1
ATOM 2212 N N . ARG A 1 284 ? 16.860 -8.387 5.632 1.00 82.94 284 ARG A N 1
ATOM 2213 C CA . ARG A 1 284 ? 17.614 -9.214 6.602 1.00 82.94 284 ARG A CA 1
ATOM 2214 C C . ARG A 1 284 ? 19.115 -9.173 6.356 1.00 82.94 284 ARG A C 1
ATOM 2216 O O . ARG A 1 284 ? 19.898 -9.369 7.278 1.00 82.94 284 ARG A O 1
ATOM 2223 N N . VAL A 1 285 ? 19.506 -8.983 5.099 1.00 72.00 285 VAL A N 1
ATOM 2224 C CA . VAL A 1 285 ? 20.907 -8.970 4.681 1.00 72.00 285 VAL A CA 1
ATOM 2225 C C . VAL A 1 285 ? 21.460 -7.572 4.942 1.00 72.00 285 VAL A C 1
ATOM 2227 O O . VAL A 1 285 ? 21.003 -6.593 4.354 1.00 72.00 285 VAL A O 1
ATOM 2230 N N . GLU A 1 286 ? 22.401 -7.465 5.878 1.00 55.44 286 GLU A N 1
ATOM 2231 C CA . GLU A 1 286 ? 22.892 -6.174 6.356 1.00 55.44 286 GLU A CA 1
ATOM 2232 C C . GLU A 1 286 ? 23.535 -5.317 5.244 1.00 55.44 286 GLU A C 1
ATOM 2234 O O . GLU A 1 286 ? 24.284 -5.797 4.393 1.00 55.44 286 GLU A O 1
ATOM 2239 N N . ARG A 1 287 ? 23.293 -4.001 5.356 1.00 52.16 287 ARG A N 1
ATOM 2240 C CA . ARG A 1 287 ? 23.896 -2.839 4.662 1.00 52.16 287 ARG A CA 1
ATOM 2241 C C . ARG A 1 287 ? 23.289 -2.370 3.345 1.00 52.16 287 ARG A C 1
ATOM 2243 O O . ARG A 1 287 ? 23.361 -1.169 3.110 1.00 52.16 287 ARG A O 1
ATOM 2250 N N . LYS A 1 288 ? 22.666 -3.222 2.531 1.00 57.56 288 LYS A N 1
ATOM 2251 C CA . LYS A 1 288 ? 21.812 -2.801 1.402 1.00 57.56 288 LYS A CA 1
ATOM 2252 C C . LYS A 1 288 ? 20.778 -3.887 1.174 1.00 57.56 288 LYS A C 1
ATOM 2254 O O . LYS A 1 288 ? 21.163 -5.036 0.967 1.00 57.56 288 LYS A O 1
ATOM 2259 N N . ALA A 1 289 ? 19.495 -3.536 1.228 1.00 61.12 289 ALA A N 1
ATOM 2260 C CA . ALA A 1 289 ? 18.451 -4.510 0.969 1.00 61.12 289 ALA A CA 1
ATOM 2261 C C . ALA A 1 289 ? 18.708 -5.191 -0.383 1.00 61.12 289 ALA A C 1
ATOM 2263 O O . ALA A 1 289 ? 18.967 -4.526 -1.390 1.00 61.12 289 ALA A O 1
ATOM 2264 N N . THR A 1 290 ? 18.716 -6.524 -0.390 1.00 73.19 290 THR A N 1
ATOM 2265 C CA . THR A 1 290 ? 18.965 -7.269 -1.624 1.00 73.19 290 THR A CA 1
ATOM 2266 C C . THR A 1 290 ? 17.706 -7.182 -2.467 1.00 73.19 290 THR A C 1
ATOM 2268 O O . THR A 1 290 ? 16.657 -7.692 -2.074 1.00 73.19 290 THR A O 1
ATOM 2271 N N . GLN A 1 291 ? 17.812 -6.505 -3.608 1.00 82.75 291 GLN A N 1
ATOM 2272 C CA . GLN A 1 291 ? 16.710 -6.348 -4.544 1.00 82.75 291 GLN A CA 1
ATOM 2273 C C . GLN A 1 291 ? 16.672 -7.538 -5.502 1.00 82.75 291 GLN A C 1
ATOM 2275 O O . GLN A 1 291 ? 17.616 -7.786 -6.253 1.00 82.75 291 GLN A O 1
ATOM 2280 N N . THR A 1 292 ? 15.563 -8.271 -5.486 1.00 89.50 292 THR A N 1
ATOM 2281 C CA . THR A 1 292 ? 15.286 -9.353 -6.431 1.00 89.50 292 THR A CA 1
ATOM 2282 C C . THR A 1 292 ? 14.170 -8.925 -7.371 1.00 89.50 292 THR A C 1
ATOM 2284 O O . THR A 1 292 ? 13.042 -8.718 -6.939 1.00 89.50 292 THR A O 1
ATOM 2287 N N . TYR A 1 293 ? 14.462 -8.832 -8.667 1.00 90.81 293 TYR A N 1
ATOM 2288 C CA . TYR A 1 293 ? 13.459 -8.524 -9.688 1.00 90.81 293 TYR A CA 1
ATOM 2289 C C . TYR A 1 293 ? 12.425 -9.652 -9.791 1.00 90.81 293 TYR A C 1
ATOM 2291 O O . TYR A 1 293 ? 12.750 -10.754 -10.242 1.00 90.81 293 TYR A O 1
ATOM 2299 N N . LEU A 1 294 ? 11.181 -9.378 -9.399 1.00 92.94 294 LEU A N 1
ATOM 2300 C CA . LEU A 1 294 ? 10.073 -10.329 -9.474 1.00 92.94 294 LEU A CA 1
ATOM 2301 C C . LEU A 1 294 ? 9.399 -10.305 -10.842 1.00 92.94 294 LEU A C 1
ATOM 2303 O O . LEU A 1 294 ? 9.090 -11.362 -11.388 1.00 92.94 294 LEU A O 1
ATOM 2307 N N . PHE A 1 295 ? 9.192 -9.120 -11.409 1.00 93.81 295 PHE A N 1
ATOM 2308 C CA . PHE A 1 295 ? 8.536 -8.967 -12.701 1.00 93.81 295 PHE A CA 1
ATOM 2309 C C . PHE A 1 295 ? 8.998 -7.693 -13.407 1.00 93.81 295 PHE A C 1
ATOM 2311 O O . PHE A 1 295 ? 9.196 -6.650 -12.786 1.00 93.81 295 PHE A O 1
ATOM 2318 N N . THR A 1 296 ? 9.138 -7.782 -14.726 1.00 92.31 296 THR A N 1
ATOM 2319 C CA . THR A 1 296 ? 9.409 -6.642 -15.602 1.00 92.31 296 THR A CA 1
ATOM 2320 C C . THR A 1 296 ? 8.359 -6.667 -16.708 1.00 92.31 296 THR A C 1
ATOM 2322 O O . THR A 1 296 ? 8.256 -7.688 -17.397 1.00 92.31 296 THR A O 1
ATOM 2325 N N . PRO A 1 297 ? 7.574 -5.590 -16.878 1.00 89.94 297 PRO A N 1
ATOM 2326 C CA . PRO A 1 297 ? 6.649 -5.465 -17.994 1.00 89.94 297 PRO A CA 1
ATOM 2327 C C . PRO A 1 297 ? 7.366 -5.604 -19.337 1.00 89.94 297 PRO A C 1
ATOM 2329 O O . PRO A 1 297 ? 8.570 -5.359 -19.457 1.00 89.94 297 PRO A O 1
ATOM 2332 N N . ARG A 1 298 ? 6.623 -5.975 -20.379 1.00 89.69 298 ARG A N 1
ATOM 2333 C CA . ARG A 1 298 ? 7.144 -5.952 -21.747 1.00 89.69 298 ARG A CA 1
ATOM 2334 C C . ARG A 1 298 ? 7.441 -4.513 -22.176 1.00 89.69 298 ARG A C 1
ATOM 2336 O O . ARG A 1 298 ? 6.971 -3.547 -21.582 1.00 89.69 298 ARG A O 1
ATOM 2343 N N . ILE A 1 299 ? 8.210 -4.357 -23.249 1.00 87.81 299 ILE A N 1
ATOM 2344 C CA . ILE A 1 299 ? 8.478 -3.036 -23.830 1.00 87.81 299 ILE A CA 1
ATOM 2345 C C . ILE A 1 299 ? 7.140 -2.371 -24.200 1.00 87.81 299 ILE A C 1
ATOM 2347 O O . ILE A 1 299 ? 6.343 -2.957 -24.930 1.00 87.81 299 ILE A O 1
ATOM 2351 N N . GLY A 1 300 ? 6.902 -1.162 -23.682 1.00 85.62 300 GLY A N 1
ATOM 2352 C CA . GLY A 1 300 ? 5.650 -0.413 -23.867 1.00 85.62 300 GLY A CA 1
ATOM 2353 C C . GLY A 1 300 ? 4.511 -0.795 -22.909 1.00 85.62 300 GLY A C 1
ATOM 2354 O O . GLY A 1 300 ? 3.436 -0.202 -22.970 1.00 85.62 300 GLY A O 1
ATOM 2355 N N . GLU A 1 301 ? 4.725 -1.764 -22.019 1.00 88.56 301 GLU A N 1
ATOM 2356 C CA . GLU A 1 301 ? 3.806 -2.126 -20.942 1.00 88.56 301 GLU A CA 1
ATOM 2357 C C . GLU A 1 301 ? 4.232 -1.426 -19.643 1.00 88.56 301 GLU A C 1
ATOM 2359 O O . GLU A 1 301 ? 5.420 -1.249 -19.376 1.00 88.56 301 GLU A O 1
ATOM 2364 N N . THR A 1 302 ? 3.264 -1.026 -18.823 1.00 89.56 302 THR A N 1
ATOM 2365 C CA . THR A 1 302 ? 3.522 -0.396 -17.522 1.00 89.56 302 THR A CA 1
ATOM 2366 C C . THR A 1 302 ? 2.678 -1.055 -16.451 1.00 89.56 302 THR A C 1
ATOM 2368 O O . THR A 1 302 ? 1.503 -1.337 -16.692 1.00 89.56 302 THR A O 1
ATOM 2371 N N . ILE A 1 303 ? 3.240 -1.252 -15.261 1.00 91.69 303 ILE A N 1
ATOM 2372 C CA . ILE A 1 303 ? 2.459 -1.636 -14.079 1.00 91.69 303 ILE A CA 1
ATOM 2373 C C . ILE A 1 303 ? 1.580 -0.447 -13.672 1.00 91.69 303 ILE A C 1
ATOM 2375 O O . ILE A 1 303 ? 2.041 0.695 -13.690 1.00 91.69 303 ILE A O 1
ATOM 2379 N N . ARG A 1 304 ? 0.312 -0.721 -13.363 1.00 88.94 304 ARG A N 1
ATOM 2380 C CA . ARG A 1 304 ? -0.715 0.274 -13.016 1.00 88.94 304 ARG A CA 1
ATOM 2381 C C . ARG A 1 304 ? -1.231 0.110 -11.593 1.00 88.94 304 ARG A C 1
ATOM 2383 O O . ARG A 1 304 ? -1.467 1.101 -10.919 1.00 88.94 304 ARG A O 1
ATOM 2390 N N . ALA A 1 305 ? -1.354 -1.132 -11.135 1.00 91.06 305 ALA A N 1
ATOM 2391 C CA . ALA A 1 305 ? -1.691 -1.432 -9.756 1.00 91.06 305 ALA A CA 1
ATOM 2392 C C . ALA A 1 305 ? -1.057 -2.736 -9.302 1.00 91.06 305 ALA A C 1
ATOM 2394 O O . ALA A 1 305 ? -0.767 -3.633 -10.100 1.00 91.06 305 ALA A O 1
ATOM 2395 N N . ILE A 1 306 ? -0.887 -2.829 -7.990 1.00 92.50 306 ILE A N 1
ATOM 2396 C CA . ILE A 1 306 ? -0.511 -4.051 -7.304 1.00 92.50 306 ILE A CA 1
ATOM 2397 C C . ILE A 1 306 ? -1.496 -4.320 -6.184 1.00 92.50 306 ILE A C 1
ATOM 2399 O O . ILE A 1 306 ? -2.027 -3.396 -5.571 1.00 92.50 306 ILE A O 1
ATOM 2403 N N . GLN A 1 307 ? -1.688 -5.593 -5.887 1.00 88.06 307 GLN A N 1
ATOM 2404 C CA . GLN A 1 307 ? -2.320 -6.002 -4.654 1.00 88.06 307 GLN A CA 1
ATOM 2405 C C . GLN A 1 307 ? -1.737 -7.331 -4.196 1.00 88.06 307 GLN A C 1
ATOM 2407 O O . GLN A 1 307 ? -1.622 -8.293 -4.959 1.00 88.06 307 GLN A O 1
ATOM 2412 N N . GLU A 1 308 ? -1.380 -7.379 -2.922 1.00 76.56 308 GLU A N 1
ATOM 2413 C CA . GLU A 1 308 ? -1.074 -8.630 -2.246 1.00 76.56 308 GLU A CA 1
ATOM 2414 C C . GLU A 1 308 ? -2.328 -9.501 -2.140 1.00 76.56 308 GLU A C 1
ATOM 2416 O O . GLU A 1 308 ? -3.433 -8.998 -1.898 1.00 76.56 308 GLU A O 1
ATOM 2421 N N . ASP A 1 309 ? -2.162 -10.813 -2.305 1.00 66.50 309 ASP A N 1
ATOM 2422 C CA . ASP A 1 309 ? -3.225 -11.754 -1.974 1.00 66.50 309 ASP A CA 1
ATOM 2423 C C . ASP A 1 309 ? -3.394 -11.813 -0.450 1.00 66.50 309 ASP A C 1
ATOM 2425 O O . ASP A 1 309 ? -2.774 -12.604 0.256 1.00 66.50 309 ASP A O 1
ATOM 2429 N N . GLN A 1 310 ? -4.225 -10.913 0.066 1.00 60.81 310 GLN A N 1
ATOM 2430 C CA . GLN A 1 310 ? -4.600 -10.879 1.478 1.00 60.81 310 GLN A CA 1
ATOM 2431 C C . GLN A 1 310 ? -5.687 -11.907 1.810 1.00 60.81 310 GLN A C 1
ATOM 2433 O O . GLN A 1 310 ? -6.056 -12.052 2.976 1.00 60.81 310 GLN A O 1
ATOM 2438 N N . ALA A 1 311 ? -6.248 -12.570 0.797 1.00 50.69 311 ALA A N 1
ATOM 2439 C CA . ALA A 1 311 ? -7.430 -13.394 0.941 1.00 50.69 311 ALA A CA 1
ATOM 2440 C C . ALA A 1 311 ? -7.036 -14.844 1.280 1.00 50.69 311 ALA A C 1
ATOM 2442 O O . ALA A 1 311 ? -7.549 -15.415 2.252 1.00 50.69 311 ALA A O 1
ATOM 2443 N N . LEU A 1 312 ? -6.025 -15.398 0.599 1.00 54.22 312 LEU A N 1
ATOM 2444 C CA . LEU A 1 312 ? -5.573 -16.765 0.851 1.00 54.22 312 LEU A CA 1
ATOM 2445 C C . LEU A 1 312 ? -4.487 -16.811 1.930 1.00 54.22 312 LEU A C 1
ATOM 2447 O O . LEU A 1 312 ? -3.293 -16.691 1.652 1.00 54.22 312 LEU A O 1
ATOM 2451 N N . GLN A 1 313 ? -4.863 -17.206 3.153 1.00 58.44 313 GLN A N 1
ATOM 2452 C CA . GLN A 1 313 ? -3.901 -17.608 4.203 1.00 58.44 313 GLN A CA 1
ATOM 2453 C C . GLN A 1 313 ? -2.905 -18.700 3.754 1.00 58.44 313 GLN A C 1
ATOM 2455 O O . GLN A 1 313 ? -1.905 -18.961 4.435 1.00 58.44 313 GLN A O 1
ATOM 2460 N N . LEU A 1 314 ? -3.207 -19.373 2.639 1.00 56.47 314 LEU A N 1
ATOM 2461 C CA . LEU A 1 314 ? -2.459 -20.479 2.055 1.00 56.47 314 LEU A CA 1
ATOM 2462 C C . LEU A 1 314 ? -1.512 -20.053 0.918 1.00 56.47 314 LEU A C 1
ATOM 2464 O O . LEU A 1 314 ? -0.679 -20.868 0.519 1.00 56.47 314 LEU A O 1
ATOM 2468 N N . ALA A 1 315 ? -1.585 -18.810 0.420 1.00 68.62 315 ALA A N 1
ATOM 2469 C CA . ALA A 1 315 ? -0.773 -18.340 -0.708 1.00 68.62 315 ALA A CA 1
ATOM 2470 C C . ALA A 1 315 ? -0.059 -16.987 -0.462 1.00 68.62 315 ALA A C 1
ATOM 2472 O O . ALA A 1 315 ? -0.062 -16.133 -1.343 1.00 68.62 315 ALA A O 1
ATOM 2473 N N . PRO A 1 316 ? 0.671 -16.805 0.662 1.00 74.69 316 PRO A N 1
ATOM 2474 C CA . PRO A 1 316 ? 1.331 -15.530 1.005 1.00 74.69 316 PRO A CA 1
ATOM 2475 C C . PRO A 1 316 ? 2.448 -15.114 0.028 1.00 74.69 316 PRO A C 1
ATOM 2477 O O . PRO A 1 316 ? 3.022 -14.035 0.128 1.00 74.69 316 PRO A O 1
ATOM 2480 N N . PHE A 1 317 ? 2.810 -16.002 -0.897 1.00 86.69 317 PHE A N 1
ATOM 2481 C CA . PHE A 1 317 ? 3.825 -15.755 -1.914 1.00 86.69 317 PHE A CA 1
ATOM 2482 C C . PHE A 1 317 ? 3.252 -15.104 -3.173 1.00 86.69 317 PHE A C 1
ATOM 2484 O O . PHE A 1 317 ? 4.037 -14.737 -4.043 1.00 86.69 317 PHE A O 1
ATOM 2491 N N . GLN A 1 318 ? 1.926 -14.999 -3.300 1.00 89.12 318 GLN A N 1
ATOM 2492 C CA . GLN A 1 318 ? 1.269 -14.523 -4.512 1.00 89.12 318 GLN A CA 1
ATOM 2493 C C . GLN A 1 318 ? 0.943 -13.032 -4.432 1.00 89.12 318 GLN A C 1
ATOM 2495 O O . GLN A 1 318 ? 0.486 -12.502 -3.421 1.00 89.12 318 GLN A O 1
ATOM 2500 N N . THR A 1 319 ? 1.197 -12.337 -5.530 1.00 90.56 319 THR A N 1
ATOM 2501 C CA . THR A 1 319 ? 0.891 -10.919 -5.693 1.00 90.56 319 THR A CA 1
ATOM 2502 C C . THR A 1 319 ? 0.288 -10.720 -7.066 1.00 90.56 319 THR A C 1
ATOM 2504 O O . THR A 1 319 ? 0.851 -11.159 -8.071 1.00 90.56 319 THR A O 1
ATOM 2507 N N . TYR A 1 320 ? -0.858 -10.054 -7.110 1.00 92.19 320 TYR A N 1
ATOM 2508 C CA . TYR A 1 320 ? -1.512 -9.714 -8.357 1.00 92.19 320 TYR A CA 1
ATOM 2509 C C . TYR A 1 320 ? -1.052 -8.339 -8.811 1.00 92.19 320 TYR A C 1
ATOM 2511 O O . TYR A 1 320 ? -0.972 -7.393 -8.026 1.00 92.19 320 TYR A O 1
ATOM 2519 N N . ILE A 1 321 ? -0.756 -8.235 -10.097 1.00 93.38 321 ILE A N 1
ATOM 2520 C CA . ILE A 1 321 ? -0.430 -6.976 -10.746 1.00 93.38 321 ILE A CA 1
ATOM 2521 C C . ILE A 1 321 ? -1.392 -6.750 -11.901 1.00 93.38 321 ILE A C 1
ATOM 2523 O O . ILE A 1 321 ? -1.704 -7.675 -12.655 1.00 93.38 321 ILE A O 1
ATOM 2527 N N . ALA A 1 322 ? -1.837 -5.510 -12.046 1.00 92.88 322 ALA A N 1
ATOM 2528 C CA . ALA A 1 322 ? -2.491 -5.031 -13.250 1.00 92.88 322 ALA A CA 1
ATOM 2529 C C . ALA A 1 322 ? -1.494 -4.178 -14.029 1.00 92.88 322 ALA A C 1
ATOM 2531 O O . ALA A 1 322 ? -0.804 -3.319 -13.471 1.00 92.88 322 ALA A O 1
ATOM 2532 N N . THR A 1 323 ? -1.405 -4.433 -15.324 1.00 92.00 323 THR A N 1
ATOM 2533 C CA . THR A 1 323 ? -0.559 -3.680 -16.249 1.00 92.00 323 THR A CA 1
ATOM 2534 C C . THR A 1 323 ? -1.432 -2.988 -17.288 1.00 92.00 323 THR A C 1
ATOM 2536 O O . THR A 1 323 ? -2.645 -3.152 -17.297 1.00 92.00 323 THR A O 1
ATOM 2539 N N . SER A 1 324 ? -0.838 -2.244 -18.217 1.00 89.56 324 SER A N 1
ATOM 2540 C CA . SER A 1 324 ? -1.587 -1.690 -19.351 1.00 89.56 324 SER A CA 1
ATOM 2541 C C . SER A 1 324 ? -2.117 -2.740 -20.344 1.00 89.56 324 SER A C 1
ATOM 2543 O O . SER A 1 324 ? -2.849 -2.369 -21.253 1.00 89.56 324 SER A O 1
ATOM 2545 N N . HIS A 1 325 ? -1.753 -4.024 -20.219 1.00 88.81 325 HIS A N 1
ATOM 2546 C CA . HIS A 1 325 ? -2.104 -5.064 -21.203 1.00 88.81 325 HIS A CA 1
ATOM 2547 C C . HIS A 1 325 ? -2.676 -6.355 -20.600 1.00 88.81 325 HIS A C 1
ATOM 2549 O O . HIS A 1 325 ? -3.378 -7.106 -21.280 1.00 88.81 325 HIS A O 1
ATOM 2555 N N . GLN A 1 326 ? -2.320 -6.670 -19.360 1.00 91.19 326 GLN A N 1
ATOM 2556 C CA . GLN A 1 326 ? -2.656 -7.932 -18.710 1.00 91.19 326 GLN A CA 1
ATOM 2557 C C . GLN A 1 326 ? -2.737 -7.797 -17.189 1.00 91.19 326 GLN A C 1
ATOM 2559 O O . GLN A 1 326 ? -2.047 -6.986 -16.567 1.00 91.19 326 GLN A O 1
ATOM 2564 N N . VAL A 1 327 ? -3.512 -8.696 -16.593 1.00 92.25 327 VAL A N 1
ATOM 2565 C CA . VAL A 1 327 ? -3.399 -9.037 -15.180 1.00 92.25 327 VAL A CA 1
ATOM 2566 C C . VAL A 1 327 ? -2.456 -10.219 -15.072 1.00 92.25 327 VAL A C 1
ATOM 2568 O O . VAL A 1 327 ? -2.565 -11.170 -15.848 1.00 92.25 327 VAL A O 1
ATOM 2571 N N . ALA A 1 328 ? -1.544 -10.187 -14.111 1.00 92.81 328 ALA A N 1
ATOM 2572 C CA . ALA A 1 328 ? -0.662 -11.306 -13.832 1.00 92.81 328 ALA A CA 1
ATOM 2573 C C . ALA A 1 328 ? -0.630 -11.628 -12.338 1.00 92.81 328 ALA A C 1
ATOM 2575 O O . ALA A 1 328 ? -0.637 -10.735 -11.496 1.00 92.81 328 ALA A O 1
ATOM 2576 N N . CYS A 1 329 ? -0.567 -12.917 -12.019 1.00 93.19 329 CYS A N 1
ATOM 2577 C CA . CYS A 1 329 ? -0.239 -13.409 -10.688 1.00 93.19 329 CYS A CA 1
ATOM 2578 C C . CYS A 1 329 ? 1.251 -13.752 -10.661 1.00 93.19 329 CYS A C 1
ATOM 2580 O O . CYS A 1 329 ? 1.725 -14.582 -11.444 1.00 93.19 329 CYS A O 1
ATOM 2582 N N . ILE A 1 330 ? 1.994 -13.095 -9.779 1.00 93.12 330 ILE A N 1
ATOM 2583 C CA . ILE A 1 330 ? 3.427 -13.287 -9.578 1.00 93.12 330 ILE A CA 1
ATOM 2584 C C . ILE A 1 330 ? 3.630 -14.045 -8.271 1.00 93.12 330 ILE A C 1
ATOM 2586 O O . ILE A 1 330 ? 3.055 -13.675 -7.253 1.00 93.12 330 ILE A O 1
ATOM 2590 N N . ASP A 1 331 ? 4.465 -15.082 -8.288 1.00 91.56 331 ASP A N 1
ATOM 2591 C CA . ASP A 1 331 ? 4.862 -15.798 -7.076 1.00 91.56 331 ASP A CA 1
ATOM 2592 C C . ASP A 1 331 ? 6.301 -15.447 -6.721 1.00 91.56 331 ASP A C 1
ATOM 2594 O O . ASP A 1 331 ? 7.215 -15.613 -7.531 1.00 91.56 331 ASP A O 1
ATOM 2598 N N . GLN A 1 332 ? 6.502 -14.973 -5.494 1.00 90.19 332 GLN A N 1
ATOM 2599 C CA . GLN A 1 332 ? 7.795 -14.515 -4.984 1.00 90.19 332 GLN A CA 1
ATOM 2600 C C . GLN A 1 332 ? 8.892 -15.590 -5.072 1.00 90.19 332 GLN A C 1
ATOM 2602 O O . GLN A 1 332 ? 10.076 -15.260 -5.130 1.00 90.19 332 GLN A O 1
ATOM 2607 N N . ARG A 1 333 ? 8.526 -16.880 -5.109 1.00 88.50 333 ARG A N 1
ATOM 2608 C CA . ARG A 1 333 ? 9.470 -18.005 -5.223 1.00 88.50 333 ARG A CA 1
ATOM 2609 C C . ARG A 1 333 ? 9.959 -18.225 -6.656 1.00 88.50 333 ARG A C 1
ATOM 2611 O O . ARG A 1 333 ? 11.008 -18.834 -6.850 1.00 88.50 333 ARG A O 1
ATOM 2618 N N . TYR A 1 334 ? 9.223 -17.732 -7.652 1.00 88.44 334 TYR A N 1
ATOM 2619 C CA . TYR A 1 334 ? 9.498 -17.919 -9.078 1.00 88.44 334 TYR A CA 1
ATOM 2620 C C . TYR A 1 334 ? 9.710 -16.571 -9.773 1.00 88.44 334 TYR A C 1
ATOM 2622 O O . TYR A 1 334 ? 8.967 -16.174 -10.669 1.00 88.44 334 TYR A O 1
ATOM 2630 N N . ALA A 1 335 ? 10.759 -15.863 -9.355 1.00 85.25 335 ALA A N 1
ATOM 2631 C CA . ALA A 1 335 ? 11.114 -14.557 -9.895 1.00 85.25 335 ALA A CA 1
ATOM 2632 C C . ALA A 1 335 ? 11.218 -14.544 -11.436 1.00 85.25 335 ALA A C 1
ATOM 2634 O O . ALA A 1 335 ? 11.638 -15.516 -12.071 1.00 85.25 335 ALA A O 1
ATOM 2635 N N . LYS A 1 336 ? 10.900 -13.388 -12.029 1.00 86.94 336 LYS A N 1
ATOM 2636 C CA . LYS A 1 336 ? 10.929 -13.072 -13.469 1.00 86.94 336 LYS A CA 1
ATOM 2637 C C . LYS A 1 336 ? 9.853 -13.747 -14.318 1.00 86.94 336 LYS A C 1
ATOM 2639 O O . LYS A 1 336 ? 9.855 -13.554 -15.535 1.00 86.94 336 LYS A O 1
ATOM 2644 N N . ARG A 1 337 ? 8.956 -14.548 -13.736 1.00 85.75 337 ARG A N 1
ATOM 2645 C CA . ARG A 1 337 ? 7.895 -15.232 -14.485 1.00 85.75 337 ARG A CA 1
ATOM 2646 C C . ARG A 1 337 ? 6.553 -15.112 -13.764 1.00 85.75 337 ARG A C 1
ATOM 2648 O O . ARG A 1 337 ? 6.476 -15.478 -12.595 1.00 85.75 337 ARG A O 1
ATOM 2655 N N . PRO A 1 338 ? 5.490 -14.649 -14.445 1.00 90.81 338 PRO A N 1
ATOM 2656 C CA . PRO A 1 338 ? 4.151 -14.778 -13.895 1.00 90.81 338 PRO A CA 1
ATOM 2657 C C . PRO A 1 338 ? 3.774 -16.262 -13.811 1.00 90.81 338 PRO A C 1
ATOM 2659 O O . PRO A 1 338 ? 4.091 -17.034 -14.718 1.00 90.81 338 PRO A O 1
ATOM 2662 N N . LEU A 1 339 ? 3.092 -16.659 -12.735 1.00 90.44 339 LEU A N 1
ATOM 2663 C CA . LEU A 1 339 ? 2.482 -17.987 -12.631 1.00 90.44 339 LEU A CA 1
ATOM 2664 C C . LEU A 1 339 ? 1.374 -18.147 -13.666 1.00 90.44 339 LEU A C 1
ATOM 2666 O O . LEU A 1 339 ? 1.273 -19.167 -14.343 1.00 90.44 339 LEU A O 1
ATOM 2670 N N . ILE A 1 340 ? 0.541 -17.118 -13.762 1.00 92.19 340 ILE A N 1
ATOM 2671 C CA . ILE A 1 340 ? -0.552 -17.026 -14.712 1.00 92.19 340 ILE A CA 1
ATOM 2672 C C . ILE A 1 340 ? -0.732 -15.564 -15.101 1.00 92.19 340 ILE A C 1
ATOM 2674 O O . ILE A 1 340 ? -0.530 -14.665 -14.281 1.00 92.19 340 ILE A O 1
ATOM 2678 N N . SER A 1 341 ? -1.075 -15.324 -16.361 1.00 93.00 341 SER A N 1
ATOM 2679 C CA . SER A 1 341 ? -1.461 -14.002 -16.826 1.00 93.00 341 SER A CA 1
ATOM 2680 C C . SER A 1 341 ? -2.602 -14.083 -17.826 1.00 93.00 341 SER A C 1
ATOM 2682 O O . SER A 1 341 ? -2.752 -15.064 -18.558 1.00 93.00 341 SER A O 1
ATOM 2684 N N . TRP A 1 342 ? -3.415 -13.035 -17.834 1.00 92.25 342 TRP A N 1
ATOM 2685 C CA . TRP A 1 342 ? -4.589 -12.908 -18.679 1.00 92.25 342 TRP A CA 1
ATOM 2686 C C . TRP A 1 342 ? -4.583 -11.522 -19.300 1.00 92.25 342 TRP A C 1
ATOM 2688 O O . TRP A 1 342 ? -4.475 -10.521 -18.592 1.00 92.25 342 TRP A O 1
ATOM 2698 N N . ALA A 1 343 ? -4.699 -11.461 -20.623 1.00 90.25 343 ALA A N 1
ATOM 2699 C CA . ALA A 1 343 ? -4.872 -10.191 -21.306 1.00 90.25 343 ALA A CA 1
ATOM 2700 C C . ALA A 1 343 ? -6.223 -9.573 -20.921 1.00 90.25 343 ALA A C 1
ATOM 2702 O O . ALA A 1 343 ? -7.218 -10.284 -20.780 1.00 90.25 343 ALA A O 1
ATOM 2703 N N . HIS A 1 344 ? -6.262 -8.251 -20.807 1.00 83.81 344 HIS A N 1
ATOM 2704 C CA . HIS A 1 344 ? -7.505 -7.495 -20.695 1.00 83.81 344 HIS A CA 1
ATOM 2705 C C . HIS A 1 344 ? -7.530 -6.395 -21.754 1.00 83.81 344 HIS A C 1
ATOM 2707 O O . HIS A 1 344 ? -6.493 -5.921 -22.212 1.00 83.81 344 HIS A O 1
ATOM 2713 N N . GLN A 1 345 ? -8.729 -5.982 -22.154 1.00 71.69 345 GLN A N 1
ATOM 2714 C CA . GLN A 1 345 ? -8.934 -4.958 -23.182 1.00 71.69 345 GLN A CA 1
ATOM 2715 C C . GLN A 1 345 ? -8.961 -3.550 -22.581 1.00 71.69 345 GLN A C 1
ATOM 2717 O O . GLN A 1 345 ? -9.852 -2.764 -22.880 1.00 71.69 345 GLN A O 1
ATOM 2722 N N . MET A 1 346 ? -8.021 -3.238 -21.690 1.00 69.38 346 MET A N 1
ATOM 2723 C CA . MET A 1 346 ? -7.968 -1.877 -21.158 1.00 69.38 346 MET A CA 1
ATOM 2724 C C . MET A 1 346 ? -7.291 -0.962 -22.162 1.00 69.38 346 MET A C 1
ATOM 2726 O O . MET A 1 346 ? -6.293 -1.347 -22.778 1.00 69.38 346 MET A O 1
ATOM 2730 N N . ASP A 1 347 ? -7.833 0.246 -22.312 1.00 67.12 347 ASP A N 1
ATOM 2731 C CA . ASP A 1 347 ? -7.124 1.288 -23.034 1.00 67.12 347 ASP A CA 1
ATOM 2732 C C . ASP A 1 347 ? -5.786 1.545 -22.331 1.00 67.12 347 ASP A C 1
ATOM 2734 O O . ASP A 1 347 ? -5.695 1.590 -21.100 1.00 67.12 347 ASP A O 1
ATOM 2738 N N . ARG A 1 348 ? -4.724 1.679 -23.122 1.00 65.94 348 ARG A N 1
ATOM 2739 C CA . ARG A 1 348 ? -3.337 1.724 -22.643 1.00 65.94 348 ARG A CA 1
ATOM 2740 C C . ARG A 1 348 ? -3.083 2.888 -21.692 1.00 65.94 348 ARG A C 1
ATOM 2742 O O . ARG A 1 348 ? -2.103 2.849 -20.941 1.00 65.94 348 ARG A O 1
ATOM 2749 N N . PHE A 1 349 ? -3.938 3.904 -21.743 1.00 67.06 349 PHE A N 1
ATOM 2750 C CA . PHE A 1 349 ? -3.798 5.158 -21.018 1.00 67.06 349 PHE A CA 1
ATOM 2751 C C . PHE A 1 349 ? -4.565 5.203 -19.696 1.00 67.06 349 PHE A C 1
ATOM 2753 O O . PHE A 1 349 ? -4.228 6.037 -18.861 1.00 67.06 349 PHE A O 1
ATOM 2760 N N . MET A 1 350 ? -5.521 4.299 -19.460 1.00 66.88 350 MET A N 1
ATOM 2761 C CA . MET A 1 350 ? -6.404 4.426 -18.302 1.00 66.88 350 MET A CA 1
ATOM 2762 C C . MET A 1 350 ? -5.728 3.912 -17.017 1.00 66.88 350 MET A C 1
ATOM 2764 O O . MET A 1 350 ? -5.219 2.781 -17.008 1.00 66.88 350 MET A O 1
ATOM 2768 N N . PRO A 1 351 ? -5.676 4.709 -15.931 1.00 72.81 351 PRO A N 1
ATOM 2769 C CA . PRO A 1 351 ? -5.275 4.204 -14.625 1.00 72.81 351 PRO A CA 1
ATOM 2770 C C . PRO A 1 351 ? -6.253 3.114 -14.176 1.00 72.81 351 PRO A C 1
ATOM 2772 O O . PRO A 1 351 ? -7.439 3.131 -14.509 1.00 72.81 351 PRO A O 1
ATOM 2775 N N . CYS A 1 352 ? -5.747 2.127 -13.441 1.00 80.94 352 CYS A N 1
ATOM 2776 C CA . CYS A 1 352 ? -6.581 1.034 -12.968 1.00 80.94 352 CYS A CA 1
ATOM 2777 C C . CYS A 1 352 ? -6.171 0.575 -11.584 1.00 80.94 352 CYS A C 1
ATOM 2779 O O . CYS A 1 352 ? -4.982 0.456 -11.301 1.00 80.94 352 CYS A O 1
ATOM 2781 N N . GLY A 1 353 ? -7.162 0.269 -10.756 1.00 85.94 353 GLY A N 1
ATOM 2782 C CA . GLY A 1 353 ? -6.985 -0.487 -9.527 1.00 85.94 353 GLY A CA 1
ATOM 2783 C C . GLY A 1 353 ? -7.155 -1.982 -9.778 1.00 85.94 353 GLY A C 1
ATOM 2784 O O . GLY A 1 353 ? -7.717 -2.411 -10.788 1.00 85.94 353 GLY A O 1
ATOM 2785 N N . ILE A 1 354 ? -6.677 -2.789 -8.836 1.00 88.06 354 ILE A N 1
ATOM 2786 C CA . ILE A 1 354 ? -6.903 -4.232 -8.818 1.00 88.06 354 ILE A CA 1
ATOM 2787 C C . ILE A 1 354 ? -7.431 -4.637 -7.444 1.00 88.06 354 ILE A C 1
ATOM 2789 O O . ILE A 1 354 ? -6.903 -4.197 -6.421 1.00 88.06 354 ILE A O 1
ATOM 2793 N N . LYS A 1 355 ? -8.494 -5.450 -7.434 1.00 87.62 355 LYS A N 1
ATOM 2794 C CA . LYS A 1 355 ? -9.042 -6.091 -6.238 1.00 87.62 355 LYS A CA 1
ATOM 2795 C C . LYS A 1 355 ? -9.162 -7.604 -6.437 1.00 87.62 355 LYS A C 1
ATOM 2797 O O . LYS A 1 355 ? -10.062 -8.065 -7.125 1.00 87.62 355 LYS A O 1
ATOM 2802 N N . ALA A 1 356 ? -8.292 -8.389 -5.822 1.00 83.94 356 ALA A N 1
ATOM 2803 C CA . ALA A 1 356 ? -8.423 -9.828 -5.650 1.00 83.94 356 ALA A CA 1
ATOM 2804 C C . ALA A 1 356 ? -9.276 -10.122 -4.406 1.00 83.94 356 ALA A C 1
ATOM 2806 O O . ALA A 1 356 ? -9.074 -9.514 -3.347 1.00 83.94 356 ALA A O 1
ATOM 2807 N N . MET A 1 357 ? -10.243 -11.028 -4.554 1.00 80.81 357 MET A N 1
ATOM 2808 C CA . MET A 1 357 ? -11.137 -11.492 -3.497 1.00 80.81 357 MET A CA 1
ATOM 2809 C C . MET A 1 357 ? -11.295 -13.004 -3.562 1.00 80.81 357 MET A C 1
ATOM 2811 O O . MET A 1 357 ? -11.572 -13.556 -4.628 1.00 80.81 357 MET A O 1
ATOM 2815 N N . ASP A 1 358 ? -11.217 -13.658 -2.411 1.00 76.19 358 ASP A N 1
ATOM 2816 C CA . ASP A 1 358 ? -11.528 -15.076 -2.327 1.00 76.19 358 ASP A CA 1
ATOM 2817 C C . ASP A 1 358 ? -13.020 -15.327 -2.231 1.00 76.19 358 ASP A C 1
ATOM 2819 O O . ASP A 1 358 ? -13.765 -14.647 -1.524 1.00 76.19 358 ASP A O 1
ATOM 2823 N N . LEU A 1 359 ? -13.437 -16.377 -2.921 1.00 78.94 359 LEU A N 1
ATOM 2824 C CA . LEU A 1 359 ? -14.787 -16.892 -2.919 1.00 78.94 359 LEU A CA 1
ATOM 2825 C C . LEU A 1 359 ? -14.722 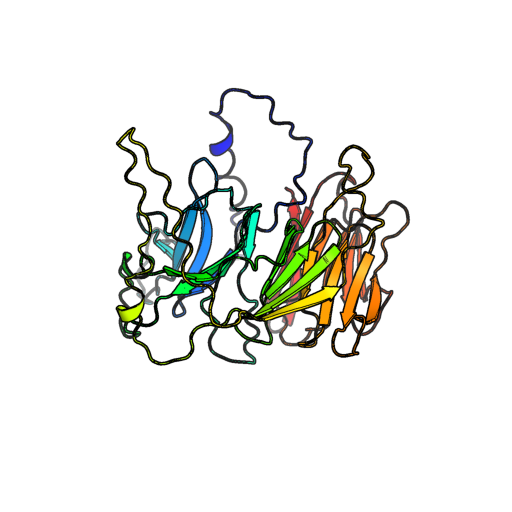-18.382 -2.612 1.00 78.94 359 LEU A C 1
ATOM 2827 O O . LEU A 1 359 ? -14.093 -19.157 -3.333 1.00 78.94 359 LEU A O 1
ATOM 2831 N N . VAL A 1 360 ? -15.417 -18.791 -1.557 1.00 79.12 360 VAL A N 1
ATOM 2832 C CA . VAL A 1 360 ? -15.688 -20.204 -1.302 1.00 79.12 360 VAL A CA 1
ATOM 2833 C C . VAL A 1 360 ? -17.066 -20.502 -1.869 1.00 79.12 360 VAL A C 1
ATOM 2835 O O . VAL A 1 360 ? -18.069 -20.012 -1.356 1.00 79.12 360 VAL A O 1
ATOM 2838 N N . SER A 1 361 ? -17.116 -21.293 -2.936 1.00 82.06 361 SER A N 1
ATOM 2839 C CA . SER A 1 361 ? -18.371 -21.727 -3.552 1.00 82.06 361 SER A CA 1
ATOM 2840 C C . SER A 1 361 ? -18.337 -23.236 -3.747 1.00 82.06 361 SER A C 1
ATOM 2842 O O . SER A 1 361 ? -17.368 -23.777 -4.277 1.00 82.06 361 SER A O 1
ATOM 2844 N N . GLU A 1 362 ? -19.370 -23.929 -3.263 1.00 86.06 362 GLU A N 1
ATOM 2845 C CA . GLU A 1 362 ? -19.504 -25.392 -3.378 1.00 86.06 362 GLU A CA 1
ATOM 2846 C C . GLU A 1 362 ? -18.293 -26.178 -2.828 1.00 86.06 362 GLU A C 1
ATOM 2848 O O . GLU A 1 362 ? -17.895 -27.210 -3.365 1.00 86.06 362 GLU A O 1
ATOM 2853 N N . GLY A 1 363 ? -17.661 -25.671 -1.763 1.00 83.62 363 GLY A N 1
ATOM 2854 C CA . GLY A 1 363 ? -16.474 -26.292 -1.160 1.00 83.62 363 GLY A CA 1
ATOM 2855 C C . GLY A 1 363 ? -15.188 -26.149 -1.982 1.00 83.62 363 GLY A C 1
ATOM 2856 O O . GLY A 1 363 ? -14.172 -26.746 -1.630 1.00 83.62 363 GLY A O 1
ATOM 2857 N N . LYS A 1 364 ? -15.208 -25.359 -3.061 1.00 80.81 364 LYS A N 1
ATOM 2858 C CA . LYS A 1 364 ? -14.029 -24.981 -3.844 1.00 80.81 364 LYS A CA 1
ATOM 2859 C C . LYS A 1 364 ? -13.646 -23.536 -3.547 1.00 80.81 364 LYS A C 1
ATOM 2861 O O . LYS A 1 364 ? -14.511 -22.674 -3.394 1.00 80.81 364 LYS A O 1
ATOM 2866 N N . ASN A 1 365 ? -12.341 -23.290 -3.502 1.00 79.62 365 ASN A N 1
ATOM 2867 C CA . ASN A 1 365 ? -11.777 -21.956 -3.341 1.00 79.62 365 ASN A CA 1
ATOM 2868 C C . ASN A 1 365 ? -11.503 -21.361 -4.722 1.00 79.62 365 ASN A C 1
ATOM 2870 O O . ASN A 1 365 ? -10.826 -21.982 -5.544 1.00 79.62 365 ASN A O 1
ATOM 2874 N N . TYR A 1 366 ? -12.017 -20.163 -4.955 1.00 81.00 366 TYR A N 1
ATOM 2875 C CA . TYR A 1 366 ? -11.788 -19.371 -6.153 1.00 81.00 366 TYR A CA 1
ATOM 2876 C C . TYR A 1 366 ? -11.212 -18.022 -5.745 1.00 81.00 366 TYR A C 1
ATOM 2878 O O . TYR A 1 366 ? -11.610 -17.474 -4.724 1.00 81.00 366 TYR A O 1
ATOM 2886 N N . CYS A 1 367 ? -10.344 -17.461 -6.580 1.00 82.00 367 CYS A N 1
ATOM 2887 C CA . CYS A 1 367 ? -9.956 -16.061 -6.482 1.00 82.00 367 CYS A CA 1
ATOM 2888 C C . CYS A 1 367 ? -10.629 -15.304 -7.631 1.00 82.00 367 CYS A C 1
ATOM 2890 O O . CYS A 1 367 ? -10.452 -15.657 -8.800 1.00 82.00 367 CYS A O 1
ATOM 2892 N N . LYS A 1 368 ? -11.437 -14.293 -7.308 1.00 85.31 368 LYS A N 1
ATOM 2893 C CA . LYS A 1 368 ? -12.043 -13.377 -8.276 1.00 85.31 368 LYS A CA 1
ATOM 2894 C C . LYS A 1 368 ? -11.250 -12.080 -8.279 1.00 85.31 368 LYS A C 1
ATOM 2896 O O . LYS A 1 368 ? -11.066 -11.457 -7.237 1.00 85.31 368 LYS A O 1
ATOM 2901 N N . ILE A 1 369 ? -10.804 -11.677 -9.462 1.00 84.38 369 ILE A N 1
ATOM 2902 C CA . ILE A 1 369 ? -10.041 -10.450 -9.665 1.00 84.38 369 ILE A CA 1
ATOM 2903 C C . ILE A 1 369 ? -10.950 -9.421 -10.325 1.00 84.38 369 ILE A C 1
ATOM 2905 O O . ILE A 1 369 ? -11.555 -9.689 -11.362 1.00 84.38 369 ILE A O 1
ATOM 2909 N N . PHE A 1 370 ? -11.028 -8.247 -9.718 1.00 85.00 370 PHE A N 1
ATOM 2910 C CA . PHE A 1 370 ? -11.728 -7.080 -10.221 1.00 85.00 370 PHE 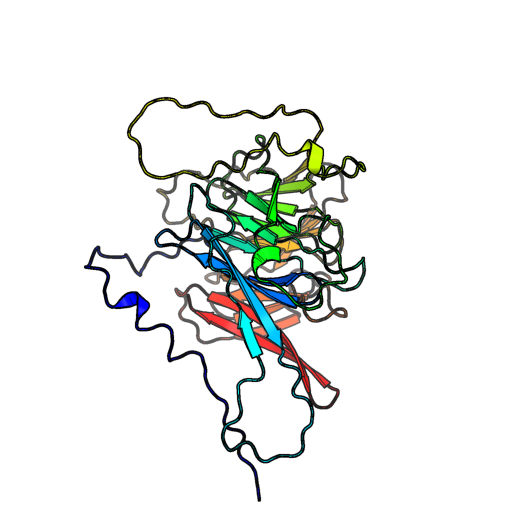A CA 1
ATOM 2911 C C . PHE A 1 370 ? -10.697 -6.046 -10.651 1.00 85.00 370 PHE A C 1
ATOM 2913 O O . PHE A 1 370 ? -9.714 -5.811 -9.948 1.00 85.00 370 PHE A O 1
ATOM 2920 N N . LEU A 1 371 ? -10.937 -5.426 -11.799 1.00 82.44 371 LEU A N 1
ATOM 2921 C CA . LEU A 1 371 ? -10.219 -4.238 -12.233 1.00 82.44 371 LEU A CA 1
ATOM 2922 C C . LEU A 1 371 ? -11.166 -3.061 -12.061 1.00 82.44 371 LEU A C 1
ATOM 2924 O O . LEU A 1 371 ? -12.287 -3.102 -12.564 1.00 82.44 371 LEU A O 1
ATOM 2928 N N . SER A 1 372 ? -10.735 -2.057 -11.307 1.00 80.31 372 SER A N 1
ATOM 2929 C CA . SER A 1 372 ? -11.491 -0.822 -11.123 1.00 80.31 372 SER A CA 1
ATOM 2930 C C . SER A 1 372 ? -10.888 0.272 -11.985 1.00 80.31 372 SER A C 1
ATOM 2932 O O . SER A 1 372 ? -9.666 0.384 -12.101 1.00 80.31 372 SER A O 1
ATOM 2934 N N . PHE A 1 373 ? -11.752 1.079 -12.578 1.00 73.38 373 PHE A N 1
ATOM 2935 C CA . PHE A 1 373 ? -11.380 2.226 -13.391 1.00 73.38 373 PHE A CA 1
ATOM 2936 C C . PHE A 1 373 ? -11.487 3.476 -12.520 1.00 73.38 373 PHE A C 1
ATOM 2938 O O . PHE A 1 373 ? -12.436 3.579 -11.740 1.00 73.38 373 PHE A O 1
ATOM 2945 N N . LEU A 1 374 ? -10.475 4.341 -12.592 1.00 58.69 374 LEU A N 1
ATOM 2946 C CA . LEU A 1 374 ? -10.446 5.630 -11.902 1.00 58.69 374 LEU A CA 1
ATOM 2947 C C . LEU A 1 374 ? -10.764 6.746 -12.885 1.00 58.69 374 LEU A C 1
ATOM 2949 O O . LEU A 1 374 ? -10.252 6.649 -14.026 1.00 58.69 374 LEU A O 1
#

Organism: NCBI:txid64571

pLDDT: mean 70.42, std 20.39, range [28.12, 94.69]

Radius of gyration: 22.54 Å; chains: 1; bounding box: 68×64×56 Å

Secondary structure (DSSP, 8-state):
---------TTSSSSSTTSSSS------TT---TT---S-EEEEETTEEEEEEEESTTS-EEEEEEEEE----------SS---SEEEE--SS-S-B-SS-EEEEE-----TTSSSPP--EEEEESS-EEEEEE-TTS-TT--S--GGGGGGEEEEEE--TT--S-EEEEEE-SSSTT-EEEEETTS-EEEEE-----S---GGGGTTS----------------------S--EEEEEEPPPTTS-S-TTSTT----EEEEE-SSTTEEEEEESS-EEEEE-SSTTS-EEEEEE-PPTT--EEEEEE--S-TT-TTEEEEEESSEEEEEETTSTTSEEEEEE----TT--EEEEEEEEEETTEEEEEEEEEE-